Protein AF-A0A3D1SPX2-F1 (afdb_monomer_lite)

Structure (mmCIF, N/CA/C/O backbone):
data_AF-A0A3D1SPX2-F1
#
_entry.id   AF-A0A3D1SPX2-F1
#
loop_
_atom_site.group_PDB
_atom_site.id
_atom_site.type_symbol
_atom_site.label_atom_id
_atom_site.la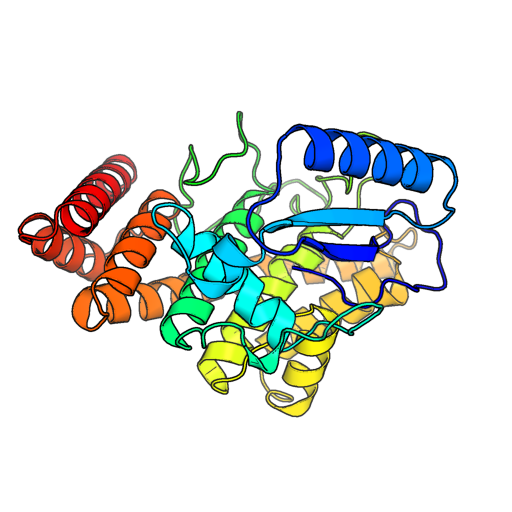bel_alt_id
_atom_site.label_comp_id
_atom_site.label_asym_id
_atom_site.label_entity_id
_atom_site.label_seq_id
_atom_site.pdbx_PDB_ins_code
_atom_site.Cartn_x
_atom_site.Cartn_y
_atom_site.Cartn_z
_atom_site.occupancy
_atom_site.B_iso_or_equiv
_atom_site.auth_seq_id
_atom_site.auth_comp_id
_atom_site.auth_asym_id
_atom_site.auth_atom_id
_atom_site.pdbx_PDB_model_num
ATOM 1 N N . TYR A 1 1 ? 3.508 -6.012 3.652 1.00 49.56 1 TYR A N 1
ATOM 2 C CA . TYR A 1 1 ? 2.735 -6.635 2.556 1.00 49.56 1 TYR A CA 1
ATOM 3 C C . TYR A 1 1 ? 3.606 -7.700 1.943 1.00 49.56 1 TYR A C 1
ATOM 5 O O . TYR A 1 1 ? 4.585 -7.367 1.278 1.00 49.56 1 TYR A O 1
ATOM 13 N N . SER A 1 2 ? 3.292 -8.951 2.263 1.00 55.66 2 SER A N 1
ATOM 14 C CA . SER A 1 2 ? 4.101 -10.103 1.882 1.00 55.66 2 SER A CA 1
ATOM 15 C C . SER A 1 2 ? 3.910 -10.420 0.401 1.00 55.66 2 SER A C 1
ATOM 17 O O . SER A 1 2 ? 2.831 -10.238 -0.172 1.00 55.66 2 SER A O 1
ATOM 19 N N . ASP A 1 3 ? 4.968 -10.888 -0.249 1.00 55.12 3 ASP A N 1
ATOM 20 C CA . ASP A 1 3 ? 4.892 -11.360 -1.626 1.00 55.12 3 ASP A CA 1
ATOM 21 C C . ASP A 1 3 ? 4.175 -12.714 -1.747 1.00 55.12 3 ASP A C 1
ATOM 23 O O . ASP A 1 3 ? 3.663 -13.035 -2.825 1.00 55.12 3 ASP A O 1
ATOM 27 N N . GLY A 1 4 ? 4.114 -13.501 -0.663 1.00 50.94 4 GLY A N 1
ATOM 28 C CA . GLY A 1 4 ? 3.535 -14.850 -0.659 1.00 50.94 4 GLY A CA 1
ATOM 29 C C . GLY A 1 4 ? 4.279 -15.873 -1.522 1.00 50.94 4 GLY A C 1
ATOM 30 O O . GLY A 1 4 ? 3.863 -17.021 -1.623 1.00 50.94 4 GLY A O 1
ATOM 31 N N . THR A 1 5 ? 5.369 -15.466 -2.176 1.00 49.88 5 THR A N 1
ATOM 32 C CA . THR A 1 5 ? 6.129 -16.272 -3.138 1.00 49.88 5 THR A CA 1
ATOM 33 C C . THR A 1 5 ? 7.543 -16.527 -2.636 1.00 49.88 5 THR A C 1
ATOM 35 O O . THR A 1 5 ? 8.471 -16.442 -3.431 1.00 49.88 5 THR A O 1
ATOM 38 N N . ALA A 1 6 ? 7.704 -16.815 -1.342 1.00 48.25 6 ALA A N 1
ATOM 39 C CA . ALA A 1 6 ? 8.956 -17.118 -0.627 1.00 48.25 6 ALA A CA 1
ATOM 40 C C . ALA A 1 6 ? 9.942 -18.088 -1.334 1.00 48.25 6 ALA A C 1
ATOM 42 O O . ALA A 1 6 ? 11.048 -18.315 -0.858 1.00 48.25 6 ALA A O 1
ATOM 43 N N . VAL A 1 7 ? 9.551 -18.672 -2.468 1.00 45.03 7 VAL A N 1
ATOM 44 C CA . VAL A 1 7 ? 10.310 -19.627 -3.267 1.00 45.03 7 VAL A CA 1
ATOM 45 C C . VAL A 1 7 ? 10.350 -19.144 -4.726 1.00 45.03 7 VAL A C 1
ATOM 47 O O . VAL A 1 7 ? 9.670 -19.670 -5.604 1.00 45.03 7 VAL A O 1
ATOM 50 N N . GLY A 1 8 ? 11.100 -18.074 -4.993 1.00 43.31 8 GLY A N 1
ATOM 51 C CA . GLY A 1 8 ? 11.481 -17.699 -6.356 1.00 43.31 8 GLY A CA 1
ATOM 52 C C . GLY A 1 8 ? 12.752 -18.445 -6.766 1.00 43.31 8 GLY A C 1
ATOM 53 O O . GLY A 1 8 ? 13.701 -18.499 -5.994 1.00 43.31 8 GLY A O 1
ATOM 54 N N . HIS A 1 9 ? 12.798 -19.001 -7.980 1.00 43.19 9 HIS A N 1
ATOM 55 C CA . HIS A 1 9 ? 13.952 -19.765 -8.489 1.00 43.19 9 HIS A CA 1
ATOM 56 C C . HIS A 1 9 ? 15.239 -18.939 -8.691 1.00 43.19 9 HIS A C 1
ATOM 58 O O . HIS A 1 9 ? 16.296 -19.516 -8.935 1.00 43.19 9 HIS A O 1
ATOM 64 N N . ASN A 1 10 ? 15.167 -17.610 -8.562 1.00 51.28 10 ASN A N 1
ATOM 65 C CA . ASN A 1 10 ? 16.296 -16.704 -8.738 1.00 51.28 10 ASN A CA 1
ATOM 66 C C . ASN A 1 10 ? 16.678 -16.079 -7.394 1.00 51.28 10 ASN A C 1
ATOM 68 O O . ASN A 1 10 ? 15.958 -15.227 -6.871 1.00 51.28 10 ASN A O 1
ATOM 72 N N . LEU A 1 11 ? 17.844 -16.467 -6.874 1.00 58.31 11 LEU A N 1
ATOM 73 C CA . LEU A 1 11 ? 18.514 -15.885 -5.703 1.00 58.31 11 LEU A CA 1
ATOM 74 C C . LEU A 1 11 ? 19.050 -14.467 -6.001 1.00 58.31 11 LEU A C 1
ATOM 76 O O . LEU A 1 11 ? 20.194 -14.150 -5.679 1.00 58.31 11 LEU A O 1
ATOM 80 N N . SER A 1 12 ? 18.265 -13.612 -6.669 1.00 61.81 12 SER A N 1
ATOM 81 C CA . SER A 1 12 ? 18.663 -12.217 -6.881 1.00 61.81 12 SER A CA 1
ATOM 82 C C . SER A 1 12 ? 18.867 -11.552 -5.515 1.00 61.81 12 SER A C 1
ATOM 84 O O . SER A 1 12 ? 18.066 -11.787 -4.599 1.00 61.81 12 SER A O 1
ATOM 86 N N . PRO A 1 13 ? 19.872 -10.674 -5.350 1.00 62.69 13 PRO A N 1
ATOM 87 C CA . PRO A 1 13 ? 20.023 -9.874 -4.141 1.00 62.69 13 PRO A CA 1
ATOM 88 C C . PRO A 1 13 ? 18.756 -9.083 -3.784 1.00 62.69 13 PRO A C 1
ATOM 90 O O . PRO A 1 13 ? 18.540 -8.807 -2.608 1.00 62.69 13 PRO A O 1
ATOM 93 N N . ASN A 1 14 ? 17.900 -8.773 -4.763 1.00 64.69 14 ASN A N 1
ATOM 94 C CA . ASN A 1 14 ? 16.639 -8.061 -4.565 1.00 64.69 14 ASN A CA 1
ATOM 95 C C . ASN A 1 14 ? 15.414 -8.972 -4.346 1.00 64.69 14 ASN A C 1
ATOM 97 O O . ASN A 1 14 ? 14.294 -8.459 -4.255 1.00 64.69 14 ASN A O 1
ATOM 101 N N . SER A 1 15 ? 15.603 -10.295 -4.258 1.00 69.62 15 SER A N 1
ATOM 102 C CA . SER A 1 15 ? 14.529 -11.288 -4.108 1.00 69.62 15 SER A CA 1
ATOM 103 C C . SER A 1 15 ? 13.673 -11.091 -2.845 1.00 69.62 15 SER A C 1
ATOM 105 O O . SER A 1 15 ? 14.018 -10.356 -1.915 1.00 69.62 15 SER A O 1
ATOM 107 N N . SER A 1 16 ? 12.475 -11.678 -2.860 1.00 70.69 16 SER A N 1
ATOM 108 C CA . SER A 1 16 ? 11.551 -11.653 -1.722 1.00 70.69 16 SER A CA 1
ATOM 109 C C . SER A 1 16 ? 12.046 -12.573 -0.601 1.00 70.69 16 SER A C 1
ATOM 111 O O . SER A 1 16 ? 12.620 -13.627 -0.859 1.00 70.69 16 SER A O 1
ATOM 113 N N . ASP A 1 17 ? 11.783 -12.166 0.630 1.00 74.88 17 ASP A N 1
ATOM 114 C CA . ASP A 1 17 ? 11.965 -12.925 1.861 1.00 74.88 17 ASP A CA 1
ATOM 115 C C . ASP A 1 17 ? 10.809 -13.908 2.114 1.00 74.88 17 ASP A C 1
ATOM 117 O O . ASP A 1 17 ? 9.781 -13.915 1.425 1.00 74.88 17 ASP A O 1
ATOM 121 N N . VAL A 1 18 ? 11.010 -14.779 3.104 1.00 80.06 18 VAL A N 1
ATOM 122 C CA . VAL A 1 18 ? 9.964 -15.596 3.718 1.00 80.06 18 VAL A CA 1
ATOM 123 C C . VAL A 1 18 ? 9.434 -14.852 4.939 1.00 80.06 18 VAL A C 1
ATOM 125 O O . VAL A 1 18 ? 10.119 -14.797 5.959 1.00 80.06 18 VAL A O 1
ATOM 128 N N . ASP A 1 19 ? 8.208 -14.340 4.858 1.00 82.25 19 ASP A N 1
ATOM 129 C CA . ASP A 1 19 ? 7.502 -13.805 6.023 1.00 82.25 19 ASP A CA 1
ATOM 130 C C . ASP A 1 19 ? 6.983 -14.951 6.914 1.00 82.25 19 ASP A C 1
ATOM 132 O O . ASP A 1 19 ? 6.179 -15.779 6.471 1.00 82.25 19 ASP A O 1
ATOM 136 N N . LEU A 1 20 ? 7.404 -14.994 8.181 1.00 87.62 20 LEU A N 1
ATOM 137 C CA . LEU A 1 20 ? 6.918 -15.948 9.183 1.00 87.62 20 LEU A CA 1
ATOM 138 C C . LEU A 1 20 ? 6.272 -15.231 10.368 1.00 87.62 20 LEU A C 1
ATOM 140 O O . LEU A 1 20 ? 6.866 -14.365 11.005 1.00 87.62 20 LEU A O 1
ATOM 144 N N . PHE A 1 21 ? 5.068 -15.668 10.722 1.00 88.56 21 PHE A N 1
ATOM 145 C CA . PHE A 1 21 ? 4.370 -15.232 11.926 1.00 88.56 21 PHE A CA 1
ATOM 146 C C . PHE A 1 21 ? 4.429 -16.360 12.953 1.00 88.56 21 PHE A C 1
ATOM 148 O O . PHE A 1 21 ? 3.826 -17.413 12.747 1.00 88.56 21 PHE A O 1
ATOM 155 N N . VAL A 1 22 ? 5.163 -16.154 14.047 1.00 92.06 22 VAL A N 1
ATOM 156 C CA . VAL A 1 22 ? 5.248 -17.119 15.150 1.00 92.06 22 VAL A CA 1
ATOM 157 C C . VAL A 1 22 ? 4.405 -16.611 16.307 1.00 92.06 22 VAL A C 1
ATOM 159 O O . VAL A 1 22 ? 4.693 -15.570 16.896 1.00 92.06 22 VAL A O 1
ATOM 162 N N . ILE A 1 23 ? 3.342 -17.345 16.616 1.00 92.56 23 ILE A N 1
ATOM 163 C CA . ILE A 1 23 ? 2.356 -16.946 17.616 1.00 92.56 23 ILE A CA 1
ATOM 164 C C . ILE A 1 23 ? 2.588 -17.784 18.869 1.00 92.56 23 ILE A C 1
ATOM 166 O O . ILE A 1 23 ? 2.435 -19.005 18.849 1.00 92.56 23 ILE A O 1
ATOM 170 N N . PHE A 1 24 ? 2.994 -17.128 19.950 1.00 94.38 24 PHE A N 1
ATOM 171 C CA . PHE A 1 24 ? 3.191 -17.765 21.246 1.00 94.38 24 PHE A CA 1
ATOM 172 C C . PHE A 1 24 ? 1.873 -17.751 22.013 1.00 94.38 24 PHE A C 1
ATOM 174 O O . PHE A 1 24 ? 1.169 -16.742 22.029 1.00 94.38 24 PHE A O 1
ATOM 181 N N . ARG A 1 25 ? 1.563 -18.868 22.673 1.00 93.12 25 ARG A N 1
ATOM 182 C CA . ARG A 1 25 ? 0.373 -18.997 23.517 1.00 93.12 25 ARG A CA 1
ATOM 183 C C . ARG A 1 25 ? 0.401 -17.966 24.647 1.00 93.12 25 ARG A C 1
ATOM 185 O O . ARG A 1 25 ? 1.411 -17.836 25.341 1.00 93.12 25 ARG A O 1
ATOM 192 N N . GLY A 1 26 ? -0.724 -17.293 24.868 1.00 91.75 26 GLY A N 1
ATOM 193 C CA . GLY A 1 26 ? -0.830 -16.213 25.846 1.00 91.75 26 GLY A CA 1
ATOM 194 C C . GLY A 1 26 ? 0.018 -14.981 25.496 1.00 91.75 26 GLY A C 1
ATOM 195 O O . GLY A 1 26 ? 0.140 -14.588 24.335 1.00 91.75 26 GLY A O 1
ATOM 196 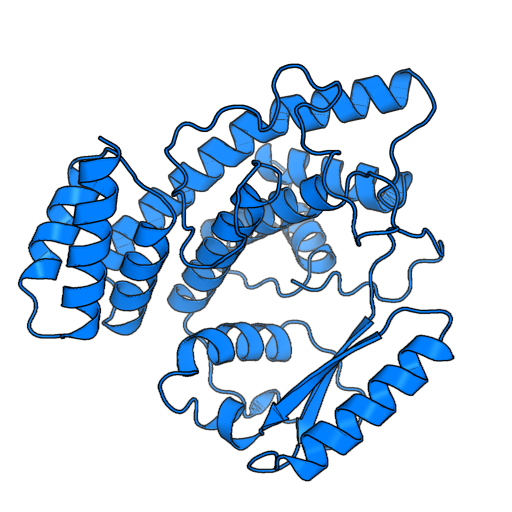N N . THR A 1 27 ? 0.605 -14.361 26.520 1.00 90.81 27 THR A N 1
ATOM 197 C CA . THR A 1 27 ? 1.463 -13.173 26.399 1.00 90.81 27 THR A CA 1
ATOM 198 C C . THR A 1 27 ? 2.939 -13.561 26.279 1.00 90.81 27 THR A C 1
ATOM 200 O O . THR A 1 27 ? 3.475 -14.212 27.179 1.00 90.81 27 THR A O 1
ATOM 203 N N . VAL A 1 28 ? 3.619 -13.096 25.223 1.00 90.12 28 VAL A N 1
ATOM 204 C CA . VAL A 1 28 ? 5.058 -13.341 25.015 1.00 90.12 28 VAL A CA 1
ATOM 205 C C . VAL A 1 28 ? 5.876 -12.590 26.064 1.00 90.12 28 VAL A C 1
ATOM 207 O O . VAL A 1 28 ? 5.740 -11.379 26.256 1.00 90.12 28 VAL A O 1
ATOM 210 N N . LYS A 1 29 ? 6.782 -13.299 26.732 1.00 93.00 29 LYS A N 1
ATOM 211 C CA . LYS A 1 29 ? 7.711 -12.731 27.711 1.00 93.00 29 LYS A CA 1
ATOM 212 C C . LYS A 1 29 ? 8.968 -12.203 27.028 1.00 93.00 29 LYS A C 1
ATOM 214 O O . LYS A 1 29 ? 9.406 -12.697 25.994 1.00 93.00 29 LYS A O 1
ATOM 219 N N . GLN A 1 30 ? 9.638 -11.251 27.675 1.00 92.00 30 GLN A N 1
ATOM 220 C CA . GLN A 1 30 ? 10.894 -10.684 27.169 1.00 92.00 30 GLN A CA 1
ATOM 221 C C . GLN A 1 30 ? 11.976 -11.751 26.916 1.00 92.00 30 GLN A C 1
ATOM 223 O O . GLN A 1 30 ? 12.694 -11.673 25.923 1.00 92.00 30 GLN A O 1
ATOM 228 N N . ALA A 1 31 ? 12.072 -12.760 27.787 1.00 93.94 31 ALA A N 1
ATOM 229 C CA . ALA A 1 31 ? 13.006 -13.869 27.605 1.00 93.94 31 ALA A CA 1
ATOM 230 C C . ALA A 1 31 ? 12.683 -14.700 26.350 1.00 93.94 31 ALA A C 1
ATOM 232 O O . ALA A 1 31 ? 13.593 -15.073 25.618 1.00 93.94 31 ALA A O 1
ATOM 233 N N . GLU A 1 32 ? 11.399 -14.929 26.060 1.00 93.81 32 GLU A N 1
ATOM 234 C CA . GLU A 1 32 ? 10.954 -15.654 24.864 1.00 93.81 32 GLU A CA 1
ATOM 235 C C . GLU A 1 32 ? 11.239 -14.847 23.596 1.00 93.81 32 GLU A C 1
ATOM 237 O O . GLU A 1 32 ? 11.759 -15.400 22.631 1.00 93.81 32 GLU A O 1
ATOM 242 N N . HIS A 1 33 ? 11.008 -13.529 23.622 1.00 92.00 33 HIS A N 1
ATOM 243 C CA . HIS A 1 33 ? 11.415 -12.635 22.536 1.00 92.00 33 HIS A CA 1
ATOM 244 C C . HIS A 1 33 ? 12.927 -12.679 22.279 1.00 92.00 33 HIS A C 1
ATOM 246 O O . HIS A 1 33 ? 13.344 -12.722 21.123 1.00 92.00 33 HIS A O 1
ATOM 252 N N . ALA A 1 34 ? 13.751 -12.691 23.331 1.00 93.12 34 ALA A N 1
ATOM 253 C CA . ALA A 1 34 ? 15.203 -12.768 23.190 1.00 93.12 34 ALA A CA 1
ATOM 254 C C . ALA A 1 34 ? 15.647 -14.108 22.579 1.00 93.12 34 ALA A C 1
ATOM 256 O O . ALA A 1 34 ? 16.463 -14.125 21.656 1.00 93.12 34 ALA A O 1
ATOM 257 N N . THR A 1 35 ? 15.076 -15.226 23.041 1.00 95.25 35 THR A N 1
ATOM 258 C CA . THR A 1 35 ? 15.340 -16.552 22.465 1.00 95.25 35 THR A CA 1
ATOM 259 C C . THR A 1 35 ? 14.886 -16.632 21.011 1.00 95.25 35 THR A C 1
ATOM 261 O O . THR A 1 35 ? 15.651 -17.083 20.163 1.00 95.25 35 THR A O 1
ATOM 264 N N . PHE A 1 36 ? 13.680 -16.150 20.704 1.00 94.44 36 PHE A N 1
ATOM 265 C CA . PHE A 1 36 ? 13.167 -16.070 19.340 1.00 94.44 36 PHE A CA 1
ATOM 266 C C . PHE A 1 36 ? 14.120 -15.283 18.439 1.00 94.44 36 PHE A C 1
ATOM 268 O O . PHE A 1 36 ? 14.537 -15.787 17.401 1.00 94.44 36 PHE A O 1
ATOM 275 N N . HIS A 1 37 ? 14.533 -14.087 18.863 1.00 92.44 37 HIS A N 1
ATOM 276 C CA . HIS A 1 37 ? 15.441 -13.253 18.083 1.00 92.44 37 HIS A CA 1
ATOM 277 C C . HIS A 1 37 ? 16.786 -13.948 17.835 1.00 92.44 37 HIS A C 1
ATOM 279 O O . HIS A 1 37 ? 17.282 -13.927 16.715 1.00 92.44 37 HIS A O 1
ATOM 285 N N . SER A 1 38 ? 17.340 -14.638 18.839 1.00 93.38 38 SER A N 1
ATOM 286 C CA . SER A 1 38 ? 18.568 -15.425 18.670 1.00 93.38 38 SER A CA 1
ATOM 287 C C . SER A 1 38 ? 18.416 -16.538 17.629 1.00 93.38 38 SER A C 1
ATOM 289 O O . SER A 1 38 ? 19.338 -16.756 16.848 1.00 93.38 38 SER A O 1
ATOM 291 N N . ILE A 1 39 ? 17.274 -17.234 17.605 1.00 92.25 39 ILE A N 1
ATOM 292 C CA . ILE A 1 39 ? 16.998 -18.288 16.617 1.00 92.25 39 ILE A CA 1
ATOM 293 C C . ILE A 1 39 ? 16.886 -17.686 15.216 1.00 92.25 39 ILE A C 1
ATOM 295 O O . ILE A 1 39 ? 17.493 -18.205 14.286 1.00 92.25 39 ILE A O 1
ATOM 299 N N . ILE A 1 40 ? 16.145 -16.585 15.059 1.00 91.06 40 ILE A N 1
ATOM 300 C CA . ILE A 1 40 ? 15.968 -15.941 13.752 1.00 91.06 40 ILE A CA 1
ATOM 301 C C . ILE A 1 40 ? 17.294 -15.410 13.209 1.00 91.06 40 ILE A C 1
ATOM 303 O O . ILE A 1 40 ? 17.578 -15.626 12.033 1.00 91.06 40 ILE A O 1
ATOM 307 N N . THR A 1 41 ? 18.135 -14.805 14.050 1.00 89.50 41 THR A N 1
ATOM 308 C CA . THR A 1 41 ? 19.486 -14.378 13.657 1.00 89.50 41 THR A CA 1
ATOM 309 C C . THR A 1 41 ? 20.317 -15.558 13.154 1.00 89.50 41 THR A C 1
ATOM 311 O O . THR A 1 41 ? 20.931 -15.468 12.093 1.00 89.50 41 THR A O 1
ATOM 314 N N . GLU A 1 42 ? 20.294 -16.696 13.852 1.00 90.50 42 GLU A N 1
ATOM 315 C CA . GLU A 1 42 ? 21.011 -17.897 13.411 1.00 90.50 42 GLU A CA 1
ATOM 316 C C . GLU A 1 42 ? 20.441 -18.450 12.093 1.00 90.50 42 GLU A C 1
ATOM 318 O O . GLU A 1 42 ? 21.192 -18.807 11.184 1.00 90.50 42 GLU A O 1
ATOM 323 N N . CYS A 1 43 ? 19.113 -18.475 11.934 1.00 88.00 43 CYS A N 1
ATOM 324 C CA . CYS A 1 43 ? 18.473 -18.870 10.680 1.00 88.00 43 CYS A CA 1
ATOM 325 C C . CYS A 1 43 ? 18.884 -17.958 9.520 1.00 88.00 43 CYS A C 1
ATOM 327 O O . CYS A 1 43 ? 19.174 -18.459 8.438 1.00 88.00 43 CYS A O 1
ATOM 329 N N . GLN A 1 44 ? 18.946 -16.642 9.732 1.00 84.12 44 GLN A N 1
ATOM 330 C CA . GLN A 1 44 ? 19.367 -15.680 8.712 1.00 84.12 44 GLN A CA 1
ATOM 331 C C . GLN A 1 44 ? 20.835 -15.866 8.301 1.00 84.12 44 GLN A C 1
ATOM 333 O O . GLN A 1 44 ? 21.158 -15.658 7.135 1.00 84.12 44 GLN A O 1
ATOM 338 N N . LEU A 1 45 ? 21.710 -16.285 9.221 1.00 85.31 45 LEU A N 1
ATOM 339 C CA . LEU A 1 45 ? 23.123 -16.554 8.927 1.00 85.31 45 LEU A CA 1
ATOM 340 C C . LEU A 1 45 ? 23.342 -17.848 8.131 1.00 85.31 45 LEU A C 1
ATOM 342 O O . LEU A 1 45 ? 24.282 -17.926 7.342 1.00 85.31 45 LEU A O 1
ATOM 346 N N . ASN A 1 46 ? 22.496 -18.860 8.338 1.00 85.88 46 ASN A N 1
ATOM 347 C CA . ASN A 1 46 ? 22.696 -20.198 7.769 1.00 85.88 46 ASN A CA 1
ATOM 348 C C . ASN A 1 46 ? 21.767 -20.529 6.591 1.00 85.88 46 ASN A C 1
ATOM 350 O O . ASN A 1 46 ? 22.000 -21.505 5.877 1.00 85.88 46 ASN A O 1
ATOM 354 N N . SER A 1 47 ? 20.694 -19.765 6.393 1.00 82.00 47 SER A N 1
ATOM 355 C CA . SER A 1 47 ? 19.715 -20.019 5.338 1.00 82.00 47 SER A CA 1
ATOM 356 C C . SER A 1 47 ? 20.123 -19.340 4.027 1.00 82.00 47 SER A C 1
ATOM 358 O O . SER A 1 47 ? 20.436 -18.150 4.024 1.00 82.00 47 SER A O 1
ATOM 360 N N . PRO A 1 48 ? 20.033 -20.035 2.876 1.00 76.69 48 PRO A N 1
ATOM 361 C CA . PRO A 1 48 ? 20.180 -19.397 1.568 1.00 76.69 48 PRO A CA 1
ATOM 362 C C . PRO A 1 48 ? 18.983 -18.497 1.212 1.00 76.69 48 PRO A C 1
ATOM 364 O O . PRO A 1 48 ? 19.038 -17.767 0.226 1.00 76.69 48 PRO A O 1
ATOM 367 N N . ILE A 1 49 ? 17.893 -18.569 1.985 1.00 76.62 49 ILE A N 1
ATOM 368 C CA . ILE A 1 49 ? 16.686 -17.758 1.823 1.00 76.62 49 ILE A CA 1
ATOM 369 C C . ILE A 1 49 ? 16.571 -16.810 3.012 1.00 76.62 49 ILE A C 1
ATOM 371 O O . ILE A 1 49 ? 16.672 -17.235 4.165 1.00 76.62 49 ILE A O 1
ATOM 375 N N . GLN A 1 50 ? 16.302 -15.539 2.734 1.00 76.75 50 GLN A N 1
ATOM 376 C CA .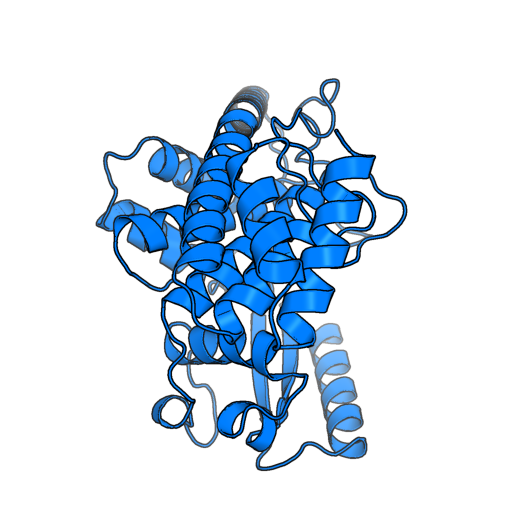 GLN A 1 50 ? 16.060 -14.552 3.775 1.00 76.75 50 GLN A CA 1
ATOM 377 C C . GLN A 1 50 ? 14.759 -14.873 4.520 1.00 76.75 50 GLN A C 1
ATOM 379 O O . GLN A 1 50 ? 13.705 -15.024 3.905 1.00 76.75 50 GLN A O 1
ATOM 384 N N . VAL A 1 51 ? 14.839 -14.958 5.846 1.00 81.62 51 VAL A N 1
ATOM 385 C CA . VAL A 1 51 ? 13.688 -15.183 6.726 1.00 81.62 51 VAL A CA 1
ATOM 386 C C . VAL A 1 51 ? 13.379 -13.883 7.462 1.00 81.62 51 VAL A C 1
ATOM 388 O O . VAL A 1 51 ? 14.226 -13.393 8.212 1.00 81.62 51 VAL A O 1
ATOM 391 N N . ASP A 1 52 ? 12.181 -13.340 7.255 1.00 82.31 52 ASP A N 1
ATOM 392 C CA . ASP A 1 52 ? 11.628 -12.230 8.033 1.00 82.31 52 ASP A CA 1
ATOM 393 C C . ASP A 1 52 ? 10.552 -12.771 8.978 1.00 82.31 52 ASP A C 1
ATOM 395 O O . ASP A 1 52 ? 9.408 -13.017 8.596 1.00 82.31 52 ASP A O 1
ATOM 399 N N . ALA A 1 53 ? 10.949 -13.050 10.215 1.00 88.00 53 ALA A N 1
ATOM 400 C CA . ALA A 1 53 ? 10.093 -13.701 11.190 1.00 88.00 53 ALA A CA 1
ATOM 401 C C . ALA A 1 53 ? 9.764 -12.768 12.352 1.00 88.00 53 ALA A C 1
ATOM 403 O O . ALA A 1 53 ? 10.646 -12.161 12.961 1.00 88.00 53 ALA A O 1
ATOM 404 N N . HIS A 1 54 ? 8.488 -12.749 12.723 1.00 87.56 54 HIS A N 1
ATOM 405 C CA . HIS A 1 54 ? 7.946 -11.879 13.758 1.00 87.56 54 HIS A CA 1
ATOM 406 C C . HIS A 1 54 ? 7.224 -12.705 14.825 1.00 87.56 54 HIS A C 1
ATOM 408 O O . HIS A 1 54 ? 6.420 -13.585 14.506 1.00 87.56 54 HIS A O 1
ATOM 414 N N . ALA A 1 55 ? 7.511 -12.415 16.096 1.00 90.62 55 ALA A N 1
ATOM 415 C CA . ALA A 1 55 ? 6.869 -13.058 17.239 1.00 90.62 55 ALA A CA 1
ATOM 416 C C . ALA A 1 55 ? 5.683 -12.229 17.745 1.00 90.62 55 ALA A C 1
ATOM 418 O O . ALA A 1 55 ? 5.828 -11.031 18.000 1.00 90.62 55 ALA A O 1
ATOM 419 N N . TYR A 1 56 ? 4.540 -12.884 17.949 1.00 90.44 56 TYR A N 1
ATOM 420 C CA . TYR A 1 56 ? 3.314 -12.268 18.454 1.00 90.44 56 TYR A CA 1
ATOM 421 C C . TYR A 1 56 ? 2.737 -13.038 19.636 1.00 90.44 56 TYR A C 1
ATOM 423 O O . TYR A 1 56 ? 2.825 -14.264 19.698 1.00 90.44 56 TYR A O 1
ATOM 431 N N . SER A 1 57 ? 2.109 -12.300 20.550 1.00 91.50 57 SER A N 1
ATOM 432 C CA . SER A 1 57 ? 1.288 -12.863 21.621 1.00 91.50 57 SER A CA 1
ATOM 433 C C . SER A 1 57 ? -0.068 -13.266 21.057 1.00 91.50 57 SER A C 1
ATOM 435 O O . SER A 1 57 ? -0.734 -12.450 20.418 1.00 91.50 57 SER A O 1
ATOM 437 N N . GLU A 1 58 ? -0.510 -14.486 21.337 1.00 92.44 58 GLU A N 1
ATOM 438 C CA . GLU A 1 58 ? -1.876 -14.928 21.054 1.00 92.44 58 GLU A CA 1
ATOM 439 C C . GLU A 1 58 ? -2.904 -13.993 21.711 1.00 92.44 58 GLU A C 1
ATOM 441 O O . GLU A 1 58 ? -3.849 -13.563 21.050 1.00 92.44 58 GLU A O 1
ATOM 446 N N . ASP A 1 59 ? -2.665 -13.588 22.964 1.00 90.31 59 ASP A N 1
ATOM 447 C CA . ASP A 1 59 ? -3.553 -12.669 23.690 1.00 90.31 59 ASP A CA 1
ATOM 448 C C . ASP A 1 59 ? -3.697 -11.321 22.964 1.00 90.31 59 ASP A C 1
ATOM 450 O O . ASP A 1 59 ? -4.797 -10.770 22.877 1.00 90.31 59 ASP A O 1
ATOM 454 N N . ASP A 1 60 ? -2.602 -10.794 22.401 1.00 87.69 60 ASP A N 1
ATOM 455 C CA . ASP A 1 60 ? -2.627 -9.523 21.669 1.00 87.69 60 ASP A CA 1
ATOM 456 C C . ASP A 1 60 ? -3.476 -9.647 20.394 1.00 87.69 60 ASP A C 1
ATOM 458 O O . ASP A 1 60 ? -4.234 -8.729 20.071 1.00 87.69 60 ASP A O 1
ATOM 462 N N . LEU A 1 61 ? -3.375 -10.780 19.686 1.00 88.00 61 LEU A N 1
ATOM 463 C CA . LEU A 1 61 ? -4.107 -11.048 18.444 1.00 88.00 61 LEU A CA 1
ATOM 464 C C . LEU A 1 61 ? -5.604 -11.298 18.680 1.00 88.00 61 LEU A C 1
ATOM 466 O O . LEU A 1 61 ? -6.434 -10.815 17.901 1.00 88.00 61 LEU A O 1
ATOM 470 N N . LEU A 1 62 ? -5.948 -12.028 19.747 1.00 88.19 62 LEU A N 1
ATOM 471 C CA . LEU A 1 62 ? -7.324 -12.404 20.086 1.00 88.19 62 LEU A CA 1
ATOM 472 C C . LEU A 1 62 ? -8.094 -11.284 20.789 1.00 88.19 62 LEU A C 1
ATOM 474 O O . LEU A 1 62 ? -9.277 -11.087 20.513 1.00 88.19 62 LEU A O 1
ATOM 478 N N . HIS A 1 63 ? -7.447 -10.545 21.692 1.00 82.94 63 HIS A N 1
ATOM 479 C CA . HIS A 1 63 ? -8.127 -9.556 22.533 1.00 82.94 63 HIS A CA 1
ATOM 480 C C . HIS A 1 63 ? -7.944 -8.112 22.061 1.00 82.94 63 HIS A C 1
ATOM 482 O O . HIS A 1 63 ? -8.657 -7.231 22.539 1.00 82.94 63 HIS A O 1
ATOM 488 N N . GLN A 1 64 ? -7.020 -7.862 21.125 1.00 73.31 64 GLN A N 1
ATOM 489 C CA . GLN A 1 64 ? -6.734 -6.541 20.552 1.00 73.31 64 GLN A CA 1
ATOM 490 C C . GLN A 1 64 ? -6.642 -5.419 21.611 1.00 73.31 64 GLN A C 1
ATOM 492 O O . GLN A 1 64 ? -7.331 -4.396 21.499 1.00 73.31 64 GLN A O 1
ATOM 497 N N . PRO A 1 65 ? -5.810 -5.573 22.662 1.00 61.59 65 PRO A N 1
ATOM 498 C CA . PRO A 1 65 ? -5.710 -4.568 23.709 1.00 61.59 65 PRO A CA 1
ATOM 499 C C . PRO A 1 65 ? -5.239 -3.221 23.134 1.00 61.59 65 PRO A C 1
ATOM 501 O O . PRO A 1 65 ? -4.308 -3.131 22.324 1.00 61.59 65 PRO A O 1
ATOM 504 N N . ARG A 1 66 ? -5.887 -2.125 23.551 1.00 57.47 66 ARG A N 1
ATOM 505 C CA . ARG A 1 66 ? -5.440 -0.766 23.200 1.00 57.47 66 ARG A CA 1
ATOM 506 C C . ARG A 1 66 ? -4.082 -0.482 23.866 1.00 57.47 66 ARG A C 1
ATOM 508 O O . ARG A 1 66 ? -3.897 -0.886 25.012 1.00 57.47 66 ARG A O 1
ATOM 515 N N . PRO A 1 67 ? -3.147 0.227 23.199 1.00 54.28 67 PRO A N 1
ATOM 516 C CA . PRO A 1 67 ? -3.300 0.973 21.941 1.00 54.28 67 PRO A CA 1
ATOM 517 C C . PRO A 1 67 ? -2.957 0.192 20.655 1.00 54.28 67 PRO A C 1
ATOM 519 O O . PRO A 1 67 ? -3.061 0.761 19.573 1.00 54.28 67 PRO A O 1
ATOM 522 N N . LYS A 1 68 ? -2.564 -1.087 20.733 1.00 58.47 68 LYS A N 1
ATOM 523 C CA . LYS A 1 68 ? -2.043 -1.859 19.582 1.00 58.47 68 LYS A CA 1
ATOM 524 C C . LYS A 1 68 ? -3.109 -2.344 18.588 1.00 58.47 68 LYS A C 1
ATOM 526 O O . LYS A 1 68 ? -2.762 -2.801 17.504 1.00 58.47 68 LYS A O 1
ATOM 531 N N . ALA A 1 69 ? -4.390 -2.211 18.933 1.00 59.12 69 ALA A N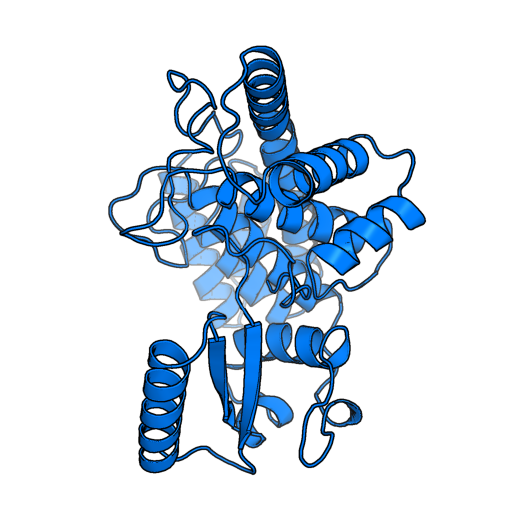 1
ATOM 532 C CA . ALA A 1 69 ? -5.529 -2.750 18.185 1.00 59.12 69 ALA A CA 1
ATOM 533 C C . ALA A 1 69 ? -5.511 -2.472 16.665 1.00 59.12 69 ALA A C 1
ATOM 535 O O . ALA A 1 69 ? -5.933 -3.317 15.880 1.00 59.12 69 ALA A O 1
ATOM 536 N N . THR A 1 70 ? -5.004 -1.313 16.235 1.00 58.75 70 THR A N 1
ATOM 537 C CA . THR A 1 70 ? -4.942 -0.923 14.819 1.00 58.75 70 THR A CA 1
ATOM 538 C C . THR A 1 70 ? -3.961 -1.779 14.015 1.00 58.75 70 THR A C 1
ATOM 540 O O . THR A 1 70 ? -4.353 -2.367 13.009 1.00 58.75 70 THR A O 1
ATOM 543 N N . GLN A 1 71 ? -2.719 -1.927 14.486 1.00 62.16 71 GLN A N 1
ATOM 544 C CA . GLN A 1 71 ? -1.696 -2.765 13.843 1.00 62.16 71 GLN A CA 1
ATOM 545 C C . GLN A 1 71 ? -2.087 -4.248 13.859 1.00 62.16 71 GLN A C 1
ATOM 547 O O . GLN A 1 71 ? -1.884 -4.957 12.873 1.00 62.16 71 GLN A O 1
ATOM 552 N N . THR A 1 72 ? -2.706 -4.703 14.951 1.00 67.00 72 THR A N 1
ATOM 553 C CA . THR A 1 72 ? -3.184 -6.082 15.084 1.00 67.00 72 THR A CA 1
ATOM 554 C C . THR A 1 72 ? -4.312 -6.402 14.097 1.00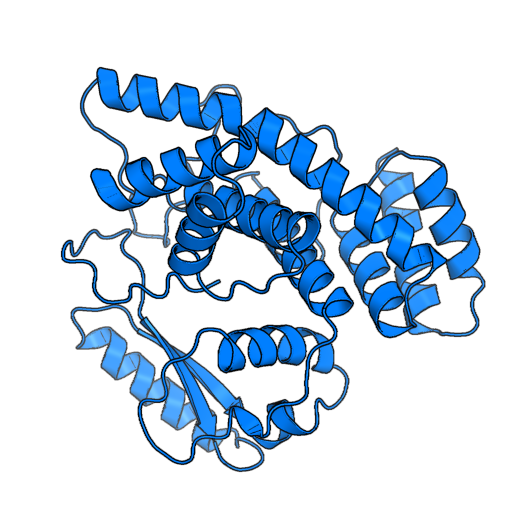 67.00 72 THR A C 1
ATOM 556 O O . THR A 1 72 ? -4.395 -7.526 13.609 1.00 67.00 72 THR A O 1
ATOM 559 N N . SER A 1 73 ? -5.164 -5.426 13.754 1.00 71.69 73 SER A N 1
ATOM 560 C CA . SER A 1 73 ? -6.285 -5.652 12.832 1.00 71.69 73 SER A CA 1
ATOM 561 C C . SER A 1 73 ? -5.819 -6.023 11.420 1.00 71.69 73 SER A C 1
ATOM 563 O O . SER A 1 73 ? -6.237 -7.052 10.895 1.00 71.69 73 SER A O 1
ATOM 565 N N . PHE A 1 74 ? -4.871 -5.285 10.839 1.00 77.62 74 PHE A N 1
ATOM 566 C CA . PHE A 1 74 ? -4.335 -5.625 9.522 1.00 77.62 74 PHE A CA 1
ATOM 567 C C . PHE A 1 74 ? -3.666 -7.005 9.516 1.00 77.62 74 PHE A C 1
ATOM 569 O O . PHE A 1 74 ? -3.916 -7.816 8.624 1.00 77.62 74 PHE A O 1
ATOM 576 N N . LEU A 1 75 ? -2.864 -7.304 10.543 1.00 80.69 75 LEU A N 1
ATOM 577 C CA . LEU A 1 75 ? -2.208 -8.600 10.685 1.00 80.69 75 LEU A CA 1
ATOM 578 C C . LEU A 1 75 ? -3.217 -9.754 10.791 1.00 80.69 75 LEU A C 1
ATOM 580 O O . LEU A 1 75 ? -3.045 -10.764 10.112 1.00 80.69 75 LEU A O 1
ATOM 584 N N . ASN A 1 76 ? -4.292 -9.596 11.569 1.00 86.19 76 ASN A N 1
ATOM 585 C CA . ASN A 1 76 ? -5.350 -10.603 11.662 1.00 86.19 76 ASN A CA 1
ATOM 586 C C . ASN A 1 76 ? -5.974 -10.882 10.290 1.00 86.19 76 ASN A C 1
ATOM 588 O O . ASN A 1 76 ? -6.105 -12.047 9.910 1.00 86.19 76 ASN A O 1
ATOM 592 N N . ALA A 1 77 ? -6.285 -9.834 9.517 1.00 83.69 77 ALA A N 1
ATOM 593 C CA . ALA A 1 77 ? -6.797 -9.999 8.160 1.00 83.69 77 ALA A CA 1
ATOM 594 C C . ALA A 1 77 ? -5.802 -10.770 7.280 1.00 83.69 77 ALA A C 1
ATOM 596 O O . ALA A 1 77 ? -6.199 -11.719 6.607 1.00 83.69 77 ALA A O 1
ATOM 597 N N . LEU A 1 78 ? -4.510 -10.419 7.317 1.00 83.62 78 LEU A N 1
ATOM 598 C CA . LEU A 1 78 ? -3.471 -11.117 6.552 1.00 83.62 78 LEU A CA 1
ATOM 599 C C . LEU A 1 78 ? -3.361 -12.597 6.931 1.00 83.62 78 LEU A C 1
ATOM 601 O O . LEU A 1 78 ? -3.333 -13.455 6.046 1.00 83.62 78 LEU A O 1
ATOM 605 N N . ILE A 1 79 ? -3.333 -12.899 8.231 1.00 86.69 79 ILE A N 1
ATOM 606 C CA . ILE A 1 79 ? -3.256 -14.270 8.734 1.00 86.69 79 ILE A CA 1
ATOM 607 C C . ILE A 1 79 ? -4.472 -15.074 8.258 1.00 86.69 79 ILE A C 1
ATOM 609 O O . ILE A 1 79 ? -4.314 -16.193 7.768 1.00 86.69 79 ILE A O 1
ATOM 613 N N . GLN A 1 80 ? -5.675 -14.507 8.326 1.00 86.50 80 GLN A N 1
ATOM 614 C CA . GLN A 1 80 ? -6.896 -15.195 7.908 1.00 86.50 80 GLN A CA 1
ATOM 615 C C . GLN A 1 80 ? -6.960 -15.450 6.398 1.00 86.50 80 GLN A C 1
ATOM 617 O O . GLN A 1 80 ? -7.337 -16.543 5.980 1.00 86.50 80 GLN A O 1
ATOM 622 N N . VAL A 1 81 ? -6.608 -14.461 5.570 1.00 81.25 81 VAL A N 1
ATOM 623 C CA . VAL A 1 81 ? -6.884 -14.519 4.120 1.00 81.25 81 VAL A CA 1
ATOM 624 C C . VAL A 1 81 ? -5.707 -14.994 3.276 1.00 81.25 81 VAL A C 1
ATOM 626 O O . VAL A 1 81 ? -5.895 -15.294 2.093 1.00 81.25 81 VAL A O 1
ATOM 629 N N . ALA A 1 82 ? -4.497 -15.010 3.840 1.00 81.44 82 ALA A N 1
ATOM 630 C CA . ALA A 1 82 ? -3.287 -15.219 3.057 1.00 81.44 82 ALA A CA 1
ATOM 631 C C . ALA A 1 82 ? -2.144 -15.947 3.781 1.00 81.44 82 ALA A C 1
ATOM 633 O O . ALA A 1 82 ? -1.056 -16.036 3.216 1.00 81.44 82 ALA A O 1
ATOM 634 N N . SER A 1 83 ? -2.339 -16.491 4.986 1.00 85.69 83 SER A N 1
ATOM 635 C CA . SER A 1 83 ? -1.308 -17.339 5.605 1.00 85.69 83 SER A CA 1
ATOM 636 C C . SER A 1 83 ? -1.508 -18.826 5.308 1.00 85.69 83 SER A C 1
ATOM 638 O O . SER A 1 83 ? -2.627 -19.314 5.116 1.00 85.69 83 SER A O 1
ATOM 640 N N . VAL A 1 84 ? -0.396 -19.559 5.318 1.00 88.19 84 VAL A N 1
ATOM 641 C CA . VAL A 1 84 ? -0.371 -21.024 5.326 1.00 88.19 84 VAL A CA 1
ATOM 642 C C . VAL A 1 84 ? 0.019 -21.468 6.730 1.00 88.19 84 VAL A C 1
ATOM 644 O O . VAL A 1 84 ? 1.033 -21.021 7.260 1.00 88.19 84 VAL A O 1
ATOM 647 N N . HIS A 1 85 ? -0.784 -22.341 7.336 1.00 90.94 85 HIS A N 1
ATOM 648 C CA . HIS A 1 85 ? -0.448 -22.938 8.624 1.00 90.94 85 HIS A CA 1
ATOM 649 C C . HIS A 1 85 ? 0.692 -23.947 8.440 1.00 90.94 85 HIS A C 1
ATOM 651 O O . HIS A 1 85 ? 0.559 -24.891 7.660 1.00 90.94 85 HIS A O 1
ATOM 657 N N . VAL A 1 86 ? 1.804 -23.726 9.141 1.00 92.12 86 VAL A N 1
ATOM 658 C CA . VAL A 1 86 ? 3.007 -24.566 9.043 1.00 92.12 86 VAL A CA 1
ATOM 659 C C . VAL A 1 86 ? 3.084 -25.570 10.194 1.00 92.12 86 VAL A C 1
ATOM 661 O O . VAL A 1 86 ? 3.380 -26.739 9.960 1.00 92.12 86 VAL A O 1
ATOM 664 N N . TYR A 1 87 ? 2.836 -25.131 11.432 1.00 93.75 87 TYR A N 1
ATOM 665 C CA . TYR A 1 87 ? 2.997 -25.952 12.632 1.00 93.75 87 TYR A CA 1
ATOM 666 C C . TYR A 1 87 ? 2.219 -25.383 13.828 1.00 93.75 87 TYR A C 1
ATOM 668 O O . TYR A 1 87 ? 2.126 -24.165 13.972 1.00 93.75 87 TYR A O 1
ATOM 676 N N . GLY A 1 88 ? 1.778 -26.272 14.728 1.00 94.62 88 GLY A N 1
ATOM 677 C CA . GLY A 1 88 ? 1.105 -25.929 15.982 1.00 94.62 88 GLY A CA 1
ATOM 678 C C . GLY A 1 88 ? -0.418 -26.027 15.899 1.00 94.62 88 GLY A C 1
ATOM 679 O O . GLY A 1 88 ? -0.959 -26.795 15.100 1.00 94.62 88 GLY A O 1
ATOM 680 N N . ASP A 1 89 ? -1.091 -25.270 16.767 1.00 94.25 89 ASP A N 1
ATOM 681 C CA . ASP A 1 89 ? -2.545 -25.119 16.749 1.00 94.25 89 ASP A CA 1
ATOM 682 C C . ASP A 1 89 ? -2.942 -24.027 15.744 1.00 94.25 89 ASP A C 1
ATOM 684 O O . ASP A 1 89 ? -2.401 -22.919 15.754 1.00 94.25 89 ASP A O 1
ATOM 688 N N . ASP A 1 90 ? -3.925 -24.318 14.891 1.00 93.88 90 ASP A N 1
ATOM 689 C CA . ASP A 1 90 ? -4.422 -23.357 13.908 1.00 93.88 90 ASP A CA 1
ATOM 690 C C . ASP A 1 90 ? -5.459 -22.409 14.530 1.00 93.88 90 ASP A C 1
ATOM 692 O O . ASP A 1 90 ? -6.635 -22.748 14.672 1.00 93.88 90 ASP A O 1
ATOM 696 N N . ILE A 1 91 ? -5.029 -21.192 14.874 1.00 91.50 91 ILE A N 1
ATOM 697 C CA . ILE A 1 91 ? -5.897 -20.176 15.488 1.00 91.50 91 ILE A CA 1
ATOM 698 C C . ILE A 1 91 ? -6.615 -19.272 14.477 1.00 91.50 91 ILE A C 1
ATOM 700 O O . ILE A 1 91 ? -7.321 -18.349 14.881 1.00 91.50 91 ILE A O 1
ATOM 704 N N . ARG A 1 92 ? -6.466 -19.487 13.160 1.00 91.50 92 ARG A N 1
ATOM 705 C CA . ARG A 1 92 ? -6.988 -18.559 12.132 1.00 91.50 92 ARG A CA 1
ATOM 706 C C . ARG A 1 92 ? -8.494 -18.320 12.252 1.00 91.50 92 ARG A C 1
ATOM 708 O O . ARG A 1 92 ? -8.957 -17.193 12.081 1.00 91.50 92 ARG A O 1
ATOM 715 N N . ALA A 1 93 ? -9.244 -19.367 12.592 1.00 92.00 93 ALA A N 1
ATOM 716 C CA . ALA A 1 93 ? -10.690 -19.299 12.801 1.00 92.00 93 ALA A CA 1
ATOM 717 C C . ALA A 1 93 ? -11.098 -18.572 14.100 1.00 92.00 93 ALA A C 1
ATOM 719 O O . ALA A 1 93 ? -12.258 -18.194 14.239 1.00 92.00 93 ALA A O 1
ATOM 720 N N . LEU A 1 94 ? -10.165 -18.384 15.040 1.00 92.00 94 LEU A N 1
ATOM 721 C CA . LEU A 1 94 ? -10.392 -17.712 16.324 1.00 92.00 94 LEU A CA 1
ATOM 722 C C . LEU A 1 94 ? -10.083 -16.212 16.268 1.00 92.00 94 LEU A C 1
ATOM 724 O O . LEU A 1 94 ? -10.541 -15.462 17.129 1.00 92.00 94 LEU A O 1
ATOM 728 N N . LEU A 1 95 ? -9.305 -15.771 15.275 1.00 90.56 95 LEU A N 1
ATOM 729 C CA . LEU A 1 95 ? -8.930 -14.369 15.142 1.00 90.56 95 LEU A CA 1
ATOM 730 C C . LEU A 1 95 ? -10.171 -13.480 14.928 1.00 90.56 95 LEU A C 1
ATOM 732 O O . LEU A 1 95 ? -11.028 -13.812 14.100 1.00 90.56 95 LEU A O 1
ATOM 736 N N . PRO A 1 96 ? -10.262 -12.329 15.621 1.00 88.94 96 PRO A N 1
ATOM 737 C CA . PRO A 1 96 ? -11.344 -11.375 15.425 1.00 88.94 96 PRO A CA 1
ATOM 738 C C . PRO A 1 96 ? -11.494 -10.965 13.962 1.00 88.94 96 PRO A C 1
ATOM 740 O O . PRO A 1 96 ? -10.510 -10.629 13.298 1.00 88.94 96 PRO A O 1
ATOM 743 N N . LEU A 1 97 ? -12.740 -10.947 13.484 1.00 84.31 97 LEU A N 1
ATOM 744 C CA . LEU A 1 97 ? -13.064 -10.444 12.155 1.00 84.31 97 LEU A CA 1
ATOM 745 C C . LEU A 1 97 ? -12.731 -8.956 12.063 1.00 84.31 97 LEU A C 1
ATOM 747 O O . LEU A 1 97 ? -13.138 -8.154 12.903 1.00 84.31 97 LEU A O 1
ATOM 751 N N . VAL A 1 98 ? -12.031 -8.591 10.998 1.00 84.62 98 VAL A N 1
ATOM 752 C CA . VAL A 1 98 ? -11.685 -7.203 10.700 1.00 84.62 98 VAL A CA 1
ATOM 753 C C . VAL A 1 98 ? -12.788 -6.625 9.819 1.00 84.62 98 VAL A C 1
ATOM 755 O O . VAL A 1 98 ? -13.051 -7.182 8.752 1.00 84.62 98 VAL A O 1
ATOM 758 N N . PRO A 1 99 ? -13.459 -5.530 10.222 1.00 88.56 99 PRO A N 1
ATOM 759 C CA . PRO A 1 99 ? -14.406 -4.857 9.346 1.00 88.56 99 PRO A CA 1
ATOM 760 C C . PRO A 1 99 ? -13.732 -4.466 8.030 1.00 88.56 99 PRO A C 1
ATOM 762 O O . PRO A 1 99 ? -12.616 -3.946 8.028 1.00 88.56 99 PRO A O 1
ATOM 765 N N . PHE A 1 100 ? -14.417 -4.661 6.903 1.00 91.56 100 PHE A N 1
ATOM 766 C CA . PHE A 1 100 ? -13.842 -4.330 5.597 1.00 91.56 100 PHE A CA 1
ATOM 767 C C . PHE A 1 100 ? -13.441 -2.850 5.506 1.00 91.56 100 PHE A C 1
ATOM 769 O O . PHE A 1 100 ? -12.416 -2.521 4.915 1.00 91.56 100 PHE A O 1
ATOM 776 N N . SER A 1 101 ? -14.198 -1.966 6.167 1.00 93.69 101 SER A N 1
ATOM 777 C CA . SER A 1 101 ? -13.875 -0.541 6.280 1.00 93.69 101 SER A CA 1
ATOM 778 C C . SER A 1 101 ? -12.494 -0.284 6.869 1.00 93.69 101 SER A C 1
ATOM 780 O O . SER A 1 101 ? -11.731 0.543 6.367 1.00 93.69 101 SER A O 1
ATOM 782 N N . ARG A 1 102 ? -12.162 -1.039 7.916 1.00 90.25 102 ARG A N 1
ATOM 783 C CA . ARG A 1 102 ? -10.880 -0.973 8.602 1.00 90.25 102 ARG A CA 1
ATOM 784 C C . ARG A 1 102 ? -9.750 -1.465 7.707 1.00 90.25 102 ARG A C 1
ATOM 786 O O . ARG A 1 102 ? -8.755 -0.768 7.555 1.00 90.25 102 ARG A O 1
ATOM 793 N N . TYR A 1 103 ? -9.951 -2.604 7.051 1.00 91.38 103 TYR A N 1
ATOM 794 C CA . TYR A 1 103 ? -8.978 -3.145 6.106 1.00 91.38 103 TYR A CA 1
ATOM 795 C C . TYR A 1 103 ? -8.641 -2.151 4.986 1.00 91.38 103 TYR A C 1
ATOM 797 O O . TYR A 1 103 ? -7.467 -1.952 4.678 1.00 91.38 103 TYR A O 1
ATOM 805 N N . VAL A 1 104 ? -9.643 -1.482 4.402 1.00 95.12 104 VAL A N 1
ATOM 806 C CA . VAL A 1 104 ? -9.394 -0.476 3.357 1.00 95.12 104 VAL A CA 1
ATOM 807 C C . VAL A 1 104 ? -8.558 0.689 3.895 1.00 95.12 104 VAL A C 1
ATOM 809 O O . VAL A 1 104 ? -7.641 1.140 3.213 1.00 95.12 104 VAL A O 1
ATOM 812 N N . LEU A 1 105 ? -8.815 1.161 5.117 1.00 95.06 105 LEU A N 1
ATOM 813 C CA . LEU A 1 105 ? -8.001 2.216 5.726 1.00 95.06 105 LEU A CA 1
ATOM 814 C C . LEU A 1 105 ? -6.564 1.756 6.024 1.00 95.06 105 LEU A C 1
ATOM 816 O O . LEU A 1 105 ? -5.641 2.531 5.786 1.00 95.06 105 LEU A O 1
ATOM 820 N N . ASP A 1 106 ? -6.350 0.508 6.455 1.00 91.62 106 ASP A N 1
ATOM 821 C CA . ASP A 1 106 ? -5.003 -0.054 6.653 1.00 91.62 106 ASP A CA 1
ATOM 822 C C . ASP A 1 106 ? -4.225 -0.154 5.321 1.00 91.62 106 ASP A C 1
ATOM 824 O O . ASP A 1 106 ? -3.021 0.126 5.261 1.00 91.62 106 ASP A O 1
ATOM 828 N N . VAL A 1 107 ? -4.917 -0.506 4.227 1.00 93.50 107 VAL A N 1
ATOM 829 C CA . VAL A 1 107 ? -4.369 -0.493 2.858 1.00 93.50 107 VAL A CA 1
ATOM 830 C C . VAL A 1 107 ? -3.989 0.928 2.440 1.00 93.50 107 VAL A C 1
ATOM 832 O O . VAL A 1 107 ? -2.897 1.132 1.910 1.00 93.50 107 VAL A O 1
ATOM 835 N N . ILE A 1 108 ? -4.855 1.913 2.703 1.00 96.75 108 ILE A N 1
ATOM 836 C CA . ILE A 1 108 ? -4.598 3.324 2.386 1.00 96.75 108 ILE A CA 1
ATOM 837 C C . ILE A 1 108 ? -3.375 3.839 3.150 1.00 96.75 108 ILE A C 1
ATOM 839 O O . ILE A 1 108 ? -2.475 4.422 2.547 1.00 96.75 108 ILE A O 1
ATOM 843 N N . GLU A 1 109 ? -3.339 3.622 4.463 1.00 94.31 109 GLU A N 1
ATOM 844 C CA . GLU A 1 109 ? -2.243 4.003 5.357 1.00 94.31 109 GLU A CA 1
ATOM 845 C C . GLU A 1 109 ? -0.909 3.432 4.869 1.00 94.31 109 GLU A C 1
ATOM 847 O O . GLU A 1 109 ? 0.066 4.164 4.667 1.00 94.31 109 GLU A O 1
ATOM 852 N N . SER A 1 110 ? -0.898 2.133 4.570 1.00 91.81 110 SER A N 1
ATOM 853 C CA . SER A 1 110 ? 0.293 1.462 4.068 1.00 91.81 110 SER A CA 1
ATOM 854 C C . SER A 1 110 ? 0.712 1.979 2.694 1.00 91.81 110 SER A C 1
ATOM 856 O O . SER A 1 110 ? 1.896 2.240 2.475 1.00 91.81 110 SER A O 1
ATOM 858 N N . GLY A 1 111 ? -0.225 2.170 1.763 1.00 94.81 111 GLY A N 1
ATOM 859 C CA . GLY A 1 111 ? 0.094 2.699 0.440 1.00 94.81 111 GLY A CA 1
ATOM 860 C C . GLY A 1 111 ? 0.609 4.139 0.503 1.00 94.81 111 GLY A C 1
ATOM 861 O O . GLY A 1 111 ? 1.619 4.441 -0.125 1.00 94.81 111 GLY A O 1
ATOM 862 N N . VAL A 1 112 ? 0.017 5.006 1.334 1.00 96.06 112 VAL A N 1
ATOM 863 C CA . VAL A 1 112 ? 0.507 6.377 1.581 1.00 96.06 112 VAL A CA 1
ATOM 864 C C . VAL A 1 112 ? 1.948 6.366 2.086 1.00 96.06 112 VAL A C 1
ATOM 866 O O . VAL A 1 112 ? 2.781 7.131 1.594 1.00 96.06 112 VAL A O 1
ATOM 869 N N . PHE A 1 113 ? 2.268 5.478 3.030 1.00 93.81 113 PHE A N 1
ATOM 870 C CA . PHE A 1 113 ? 3.640 5.306 3.493 1.00 93.81 113 PHE A CA 1
ATOM 871 C C . PHE A 1 113 ? 4.576 4.892 2.344 1.00 93.81 113 PHE A C 1
ATOM 873 O O . PHE A 1 113 ? 5.625 5.510 2.165 1.00 93.81 113 PHE A O 1
ATOM 880 N N . HIS A 1 114 ? 4.186 3.923 1.510 1.00 93.44 114 HIS A N 1
ATOM 881 C CA . HIS A 1 114 ? 5.028 3.435 0.410 1.00 93.44 114 HIS A CA 1
ATOM 882 C C . HIS A 1 114 ? 5.222 4.460 -0.713 1.00 93.44 114 HIS A C 1
ATOM 884 O O . HIS A 1 114 ? 6.324 4.564 -1.246 1.00 93.44 114 HIS A O 1
ATOM 890 N N . LEU A 1 115 ? 4.207 5.274 -1.018 1.00 94.94 115 LEU A N 1
ATOM 891 C CA . LEU A 1 115 ? 4.346 6.417 -1.925 1.00 94.94 115 LEU A CA 1
ATOM 892 C C . LEU A 1 115 ? 5.417 7.395 -1.418 1.00 94.94 115 LEU A C 1
ATOM 894 O O . LEU A 1 115 ? 6.060 8.082 -2.204 1.00 94.94 115 LEU A O 1
ATOM 898 N N . SER A 1 116 ? 5.660 7.480 -0.113 1.00 93.19 116 SER A N 1
ATOM 899 C CA . SER A 1 116 ? 6.694 8.379 0.398 1.00 93.19 116 SER A CA 1
ATOM 900 C C . SER A 1 116 ? 8.127 7.866 0.248 1.00 93.19 116 SER A C 1
ATOM 902 O O . SER A 1 116 ? 9.046 8.677 0.254 1.00 93.19 116 SER A O 1
ATOM 904 N N . ILE A 1 117 ? 8.325 6.556 0.077 1.00 91.81 117 ILE A N 1
ATOM 905 C CA . ILE A 1 117 ? 9.646 5.910 0.090 1.00 91.81 117 ILE A CA 1
ATOM 906 C C . ILE A 1 117 ? 10.617 6.463 -0.970 1.00 91.81 117 ILE A C 1
ATOM 908 O O . ILE A 1 117 ? 11.743 6.790 -0.599 1.00 91.81 117 ILE A O 1
ATOM 912 N N . PRO A 1 118 ? 10.249 6.614 -2.260 1.00 92.62 118 PRO A N 1
ATOM 913 C CA . PRO A 1 118 ? 11.189 7.117 -3.266 1.00 92.62 118 PRO A CA 1
ATOM 914 C C . PRO A 1 118 ? 11.430 8.630 -3.158 1.00 92.62 118 PRO A C 1
ATOM 916 O O . PRO A 1 118 ? 12.231 9.182 -3.905 1.00 92.62 118 PRO A O 1
ATOM 919 N N . ARG A 1 119 ? 10.718 9.331 -2.267 1.00 91.25 119 ARG A N 1
ATOM 920 C CA . ARG A 1 119 ? 10.767 10.788 -2.143 1.00 91.25 119 ARG A CA 1
ATOM 921 C C . ARG A 1 119 ? 11.731 11.136 -0.997 1.00 91.25 119 ARG A C 1
ATOM 923 O O . ARG A 1 119 ? 11.424 10.808 0.148 1.00 91.25 119 ARG A O 1
ATOM 930 N N . PRO A 1 120 ? 12.890 11.767 -1.273 1.00 71.94 120 PRO A N 1
ATOM 931 C CA . PRO A 1 120 ? 13.947 11.949 -0.283 1.00 71.94 120 PRO A CA 1
ATOM 932 C C . PRO A 1 120 ? 13.450 12.703 0.952 1.00 71.94 120 PRO A C 1
ATOM 934 O O . PRO A 1 120 ? 12.844 13.771 0.839 1.00 71.94 120 PRO A O 1
ATOM 937 N N . ARG A 1 121 ? 13.724 12.155 2.140 1.00 71.75 121 ARG A N 1
ATOM 938 C CA . ARG A 1 121 ? 13.379 12.756 3.435 1.00 71.75 121 ARG A CA 1
ATOM 939 C C . ARG A 1 121 ? 14.483 12.513 4.448 1.00 71.75 121 ARG A C 1
ATOM 941 O O . ARG A 1 121 ? 15.194 11.520 4.371 1.00 71.75 121 ARG A O 1
ATOM 948 N N . GLN A 1 122 ? 14.583 13.414 5.422 1.00 63.81 122 GLN A N 1
ATOM 949 C CA . GLN A 1 122 ? 15.559 13.304 6.509 1.00 63.81 122 GLN A CA 1
ATOM 950 C C . GLN A 1 122 ? 15.280 12.097 7.418 1.00 63.81 122 GLN A C 1
ATOM 952 O O . GLN A 1 122 ? 16.217 11.474 7.905 1.00 63.81 122 GLN A O 1
ATOM 957 N N . HIS A 1 123 ? 14.003 11.741 7.610 1.00 74.75 123 HIS A N 1
ATOM 958 C CA . HIS A 1 123 ? 13.583 10.638 8.474 1.00 74.75 123 HIS A CA 1
ATOM 959 C C . HIS A 1 123 ? 12.356 9.907 7.913 1.00 74.75 123 HIS A C 1
ATOM 961 O O . HIS A 1 123 ? 11.377 10.539 7.506 1.00 74.75 123 HIS A O 1
ATOM 967 N N . ILE A 1 124 ? 12.405 8.571 7.927 1.00 75.38 124 ILE A N 1
ATOM 968 C CA . ILE A 1 124 ? 11.271 7.697 7.605 1.00 75.38 124 ILE A CA 1
ATOM 969 C C . ILE A 1 124 ? 10.519 7.418 8.910 1.00 75.38 124 ILE A C 1
ATOM 971 O O . ILE A 1 124 ? 11.036 6.747 9.798 1.00 75.38 124 ILE A O 1
ATOM 975 N N . ALA A 1 125 ? 9.309 7.956 9.032 1.00 85.56 125 ALA A N 1
ATOM 976 C CA . ALA A 1 125 ? 8.418 7.746 10.169 1.00 85.56 125 ALA A CA 1
ATOM 977 C C . ALA A 1 125 ? 6.963 7.756 9.692 1.00 85.56 125 ALA A C 1
ATOM 979 O O . ALA A 1 125 ? 6.676 8.277 8.611 1.00 85.56 125 ALA A O 1
ATOM 980 N N . TYR A 1 126 ? 6.062 7.202 10.504 1.00 85.06 126 TYR A N 1
ATOM 981 C CA . TYR A 1 126 ? 4.623 7.311 10.293 1.00 85.06 126 TYR A CA 1
ATOM 982 C C . TYR A 1 126 ? 3.923 7.810 11.575 1.00 85.06 126 TYR A C 1
ATOM 984 O O . TYR A 1 126 ? 4.168 7.233 12.638 1.00 85.06 126 TYR A O 1
ATOM 992 N N . PRO A 1 127 ? 3.067 8.852 11.517 1.00 91.38 127 PRO A N 1
ATOM 993 C CA . PRO A 1 127 ? 2.758 9.693 10.358 1.00 91.38 127 PRO A CA 1
ATOM 994 C C . PRO A 1 127 ? 3.981 10.358 9.730 1.00 91.38 127 PRO A C 1
ATOM 996 O O . PRO A 1 127 ? 5.028 10.506 10.362 1.00 91.38 127 PRO A O 1
ATOM 999 N N . LEU A 1 128 ? 3.852 10.717 8.456 1.00 91.94 128 LEU A N 1
ATOM 1000 C CA . LEU A 1 128 ? 4.951 11.264 7.673 1.00 91.94 128 LEU A CA 1
ATOM 1001 C C . LEU A 1 128 ? 5.372 12.637 8.220 1.00 91.94 128 LEU A C 1
ATOM 1003 O O . LEU A 1 128 ? 4.546 13.536 8.338 1.00 91.94 128 LEU A O 1
ATOM 1007 N N . VAL A 1 129 ? 6.671 12.822 8.489 1.00 89.62 129 VAL A N 1
ATOM 1008 C CA . VAL A 1 129 ? 7.221 14.113 8.961 1.00 89.62 129 VAL A CA 1
ATOM 1009 C C . VAL A 1 129 ? 6.953 15.232 7.952 1.00 89.62 129 VAL A C 1
ATOM 1011 O O . VAL A 1 129 ? 6.556 16.335 8.319 1.00 89.62 129 VAL A O 1
ATOM 1014 N N . THR A 1 130 ? 7.155 14.932 6.669 1.00 91.00 130 THR A N 1
ATOM 1015 C CA . THR A 1 130 ? 6.744 15.790 5.558 1.00 91.00 130 THR A CA 1
ATOM 1016 C C . THR A 1 130 ? 5.542 15.129 4.892 1.00 91.00 130 THR A C 1
ATOM 1018 O O . THR A 1 130 ? 5.708 14.044 4.330 1.00 91.00 130 THR A O 1
ATOM 1021 N N . PRO A 1 131 ? 4.339 15.714 4.949 1.00 93.88 131 PRO A N 1
ATOM 1022 C CA . PRO A 1 131 ? 3.166 15.111 4.332 1.00 93.88 131 PRO A CA 1
ATOM 1023 C C . PRO A 1 131 ? 3.302 15.077 2.805 1.00 93.88 131 PRO A C 1
ATOM 1025 O O . PRO A 1 131 ? 4.029 15.864 2.197 1.00 93.88 131 PRO A O 1
ATOM 1028 N N . LEU A 1 132 ? 2.590 14.151 2.169 1.00 95.50 132 LEU A N 1
ATOM 1029 C CA . LEU A 1 132 ? 2.355 14.195 0.729 1.00 95.50 132 LEU A CA 1
ATOM 1030 C C . LEU A 1 132 ? 1.344 15.307 0.419 1.00 95.50 132 LEU A C 1
ATOM 1032 O O . LEU A 1 132 ? 0.331 15.422 1.108 1.00 95.50 132 LEU A O 1
ATOM 1036 N N . VAL A 1 133 ? 1.599 16.101 -0.622 1.00 96.00 133 VAL A N 1
ATOM 1037 C CA . VAL A 1 133 ? 0.710 17.187 -1.067 1.00 96.00 133 VAL A CA 1
ATOM 1038 C C . VAL A 1 133 ? 0.290 16.901 -2.512 1.00 96.00 133 VAL A C 1
ATOM 1040 O O . VAL A 1 133 ? 1.107 17.084 -3.414 1.00 96.00 133 VAL A O 1
ATOM 1043 N N . PRO A 1 134 ? -0.931 16.391 -2.753 1.00 96.12 134 PRO A N 1
ATOM 1044 C CA . PRO A 1 134 ? -1.420 16.124 -4.103 1.00 96.12 134 PRO A CA 1
ATOM 1045 C C . PRO A 1 134 ? -1.721 17.425 -4.887 1.00 96.12 134 PRO A C 1
ATOM 1047 O O . PRO A 1 134 ? -2.164 18.402 -4.277 1.00 96.12 134 PRO A O 1
ATOM 1050 N N . PRO A 1 135 ? -1.562 17.442 -6.227 1.00 96.81 135 PRO A N 1
ATOM 1051 C CA . PRO A 1 135 ? -1.009 16.360 -7.037 1.00 96.81 135 PRO A CA 1
ATOM 1052 C C . PRO A 1 135 ? 0.505 16.214 -6.828 1.00 96.81 135 PRO A C 1
ATOM 1054 O O . PRO A 1 135 ? 1.240 17.191 -6.715 1.00 96.81 135 PRO A O 1
ATOM 1057 N N . LEU A 1 136 ? 0.969 14.969 -6.787 1.00 96.94 136 LEU A N 1
ATOM 1058 C CA . LEU A 1 136 ? 2.379 14.631 -6.690 1.00 96.94 136 LEU A CA 1
ATOM 1059 C C . LEU A 1 136 ? 3.104 14.912 -8.006 1.00 96.94 136 LEU A C 1
ATOM 1061 O O . LEU A 1 136 ? 2.540 14.767 -9.092 1.00 96.94 136 LEU A O 1
ATOM 1065 N N . ALA A 1 137 ? 4.393 15.215 -7.877 1.00 96.81 137 ALA A N 1
ATOM 1066 C CA . ALA A 1 137 ? 5.369 15.159 -8.955 1.00 96.81 137 ALA A CA 1
ATOM 1067 C C . ALA A 1 137 ? 6.185 13.852 -8.891 1.00 96.81 137 ALA A C 1
ATOM 1069 O O . ALA A 1 137 ? 6.123 13.099 -7.905 1.00 96.81 137 ALA A O 1
ATOM 1070 N N . TYR A 1 138 ? 6.978 13.611 -9.939 1.00 97.31 138 TYR A N 1
ATOM 1071 C CA . TYR A 1 138 ? 7.968 12.535 -9.958 1.00 97.31 138 TYR A CA 1
ATOM 1072 C C . TYR A 1 138 ? 8.936 12.651 -8.769 1.00 97.31 138 TYR A C 1
ATOM 1074 O O . TYR A 1 138 ? 9.338 13.771 -8.438 1.00 97.31 138 TYR A O 1
ATOM 1082 N N . PRO A 1 139 ? 9.357 11.526 -8.159 1.00 95.81 139 PRO A N 1
ATOM 1083 C CA . PRO A 1 139 ? 10.350 11.540 -7.085 1.00 95.81 139 PRO A CA 1
ATOM 1084 C C . PRO A 1 139 ? 11.661 12.253 -7.458 1.00 95.81 139 PRO A C 1
ATOM 1086 O O . PRO A 1 139 ? 12.183 13.041 -6.673 1.00 95.81 139 PRO A O 1
ATOM 1089 N N . ASN A 1 140 ? 12.162 12.019 -8.674 1.00 96.06 140 ASN A N 1
ATOM 1090 C CA . ASN A 1 140 ? 13.289 12.729 -9.274 1.00 96.06 140 ASN A CA 1
ATOM 1091 C C . ASN A 1 140 ? 13.067 12.894 -10.793 1.00 96.06 140 ASN A C 1
ATOM 1093 O O . ASN A 1 140 ? 13.421 11.993 -11.554 1.00 96.06 140 ASN A O 1
ATOM 1097 N N . PRO A 1 141 ? 12.537 14.038 -11.269 1.00 96.06 141 PRO A N 1
ATOM 1098 C CA . PRO A 1 141 ? 12.240 14.257 -12.689 1.00 96.06 141 PRO A CA 1
ATOM 1099 C C . PRO A 1 141 ? 13.443 14.126 -13.636 1.00 96.06 141 PRO A C 1
ATOM 1101 O O . PRO A 1 141 ? 13.258 13.841 -14.817 1.00 96.06 141 PRO A O 1
ATOM 1104 N N . ALA A 1 142 ? 14.663 14.348 -13.136 1.00 96.25 142 ALA A N 1
ATOM 1105 C CA . ALA A 1 142 ? 15.894 14.256 -13.922 1.00 96.25 142 ALA A CA 1
ATOM 1106 C C . ALA A 1 142 ? 16.458 12.825 -13.995 1.00 96.25 142 ALA A C 1
ATOM 1108 O O . ALA A 1 142 ? 17.364 12.566 -14.785 1.00 96.25 142 ALA A O 1
ATOM 1109 N N . GLY A 1 143 ? 15.949 11.903 -13.172 1.00 96.12 143 GLY A N 1
ATOM 1110 C CA . GLY A 1 143 ? 16.374 10.507 -13.170 1.00 96.12 143 GLY A CA 1
ATOM 1111 C C . GLY A 1 143 ? 15.902 9.752 -14.413 1.00 96.12 143 GLY A C 1
ATOM 1112 O O . GLY A 1 143 ? 14.818 10.003 -14.947 1.00 96.12 143 GLY A O 1
ATOM 1113 N N . GLU A 1 144 ? 16.687 8.768 -14.850 1.00 97.00 144 GLU A N 1
ATOM 1114 C CA . GLU A 1 144 ? 16.321 7.904 -15.980 1.00 97.00 144 GLU A CA 1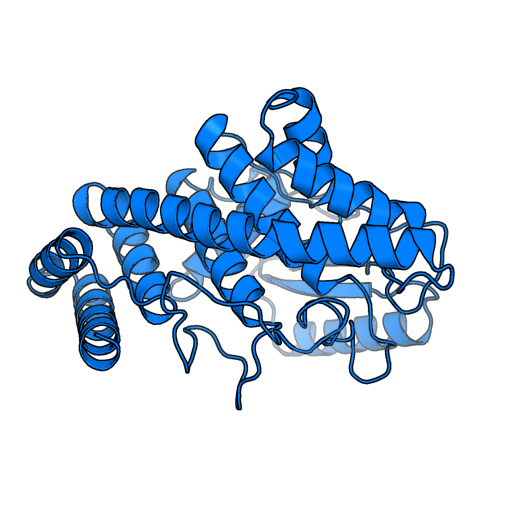
ATOM 1115 C C . GLU A 1 144 ? 15.005 7.150 -15.739 1.00 97.00 144 GLU A C 1
ATOM 1117 O O . GLU A 1 144 ? 14.208 6.986 -16.660 1.00 97.00 144 GLU A O 1
ATOM 1122 N N . PHE A 1 145 ? 14.731 6.768 -14.493 1.00 97.94 145 PHE A N 1
ATOM 1123 C CA . PHE A 1 145 ? 13.484 6.110 -14.096 1.00 97.94 145 PHE A CA 1
ATOM 1124 C C . PHE A 1 145 ? 12.672 6.964 -13.123 1.00 97.94 145 PHE A C 1
ATOM 1126 O O . PHE A 1 145 ? 11.967 6.445 -12.260 1.00 97.94 145 PHE A O 1
ATOM 1133 N N . TYR A 1 146 ? 12.792 8.290 -13.246 1.00 97.75 146 TYR A N 1
ATOM 1134 C CA . TYR A 1 146 ? 12.054 9.277 -12.456 1.00 97.75 146 TYR A CA 1
ATOM 1135 C C . TYR A 1 146 ? 12.233 9.161 -10.930 1.00 97.75 146 TYR A C 1
ATOM 1137 O O . TYR A 1 146 ? 11.451 9.727 -10.167 1.00 97.75 146 TYR A O 1
ATOM 1145 N N . GLY A 1 147 ? 13.268 8.450 -10.470 1.00 95.56 147 GLY A N 1
ATOM 1146 C CA . GLY A 1 147 ? 13.571 8.244 -9.056 1.00 95.56 147 GLY A CA 1
ATOM 1147 C C . GLY A 1 147 ? 12.899 7.026 -8.415 1.00 95.56 147 GLY A C 1
ATOM 1148 O O . GLY A 1 147 ? 13.047 6.837 -7.213 1.00 95.56 147 GLY A O 1
ATOM 1149 N N . TYR A 1 148 ? 12.176 6.189 -9.166 1.00 96.44 148 TYR A N 1
ATOM 1150 C CA . TYR A 1 148 ? 11.591 4.953 -8.616 1.00 96.44 148 TYR A CA 1
ATOM 1151 C C . TYR A 1 148 ? 12.615 3.820 -8.425 1.00 96.44 148 TYR A C 1
ATOM 1153 O O . TYR A 1 148 ? 12.297 2.804 -7.808 1.00 96.44 148 TYR A O 1
ATOM 1161 N N . ASP A 1 149 ? 13.829 3.998 -8.941 1.00 94.25 149 ASP A N 1
ATOM 1162 C CA . ASP A 1 149 ? 14.939 3.048 -8.930 1.00 94.25 149 ASP A CA 1
ATOM 1163 C C . ASP A 1 149 ? 15.947 3.277 -7.791 1.00 94.25 149 ASP A C 1
ATOM 1165 O O . ASP A 1 149 ? 16.769 2.410 -7.511 1.00 94.25 149 ASP A O 1
ATOM 1169 N N . ILE A 1 150 ? 15.892 4.431 -7.119 1.00 86.94 150 ILE A N 1
ATOM 1170 C CA . ILE A 1 150 ? 16.975 4.907 -6.237 1.00 86.94 150 ILE A CA 1
ATOM 1171 C C . ILE A 1 150 ? 17.011 4.246 -4.860 1.00 86.94 150 ILE A C 1
ATOM 1173 O O . ILE A 1 150 ? 17.948 4.472 -4.099 1.00 86.94 150 ILE A O 1
ATOM 1177 N N . VAL A 1 151 ? 15.965 3.508 -4.494 1.00 85.38 151 VAL A N 1
ATOM 1178 C CA . VAL A 1 151 ? 15.846 2.916 -3.162 1.00 85.38 151 VAL A CA 1
ATOM 1179 C C . VAL A 1 151 ? 16.216 1.440 -3.258 1.00 85.38 151 VAL A C 1
ATOM 1181 O O . VAL A 1 151 ? 15.436 0.654 -3.810 1.00 85.38 151 VAL A O 1
ATOM 1184 N N . PRO A 1 152 ? 17.385 1.039 -2.734 1.00 83.50 152 PRO A N 1
ATOM 1185 C CA . PRO A 1 152 ? 17.764 -0.361 -2.722 1.00 83.50 152 PRO A CA 1
ATOM 1186 C C . PRO A 1 152 ? 16.882 -1.152 -1.750 1.00 83.50 152 PRO A C 1
ATOM 1188 O O . PRO A 1 152 ? 16.304 -0.606 -0.810 1.00 83.50 152 PRO A O 1
ATOM 1191 N N . ALA A 1 153 ? 16.803 -2.470 -1.945 1.00 74.00 153 ALA A N 1
ATOM 1192 C CA . ALA A 1 153 ? 16.045 -3.348 -1.049 1.00 74.00 153 ALA A CA 1
ATOM 1193 C C . ALA A 1 153 ? 16.611 -3.383 0.387 1.00 74.00 153 ALA A C 1
ATOM 1195 O O . ALA A 1 153 ? 15.882 -3.674 1.332 1.00 74.00 153 ALA A O 1
ATOM 1196 N N . ARG A 1 154 ? 17.911 -3.105 0.536 1.00 74.75 154 ARG A N 1
ATOM 1197 C CA . ARG A 1 154 ? 18.682 -3.034 1.788 1.00 74.75 154 ARG A CA 1
ATOM 1198 C C . ARG A 1 154 ? 19.946 -2.191 1.553 1.00 74.75 154 ARG A C 1
ATOM 1200 O O . ARG A 1 154 ? 20.284 -1.996 0.387 1.00 74.75 154 ARG A O 1
ATOM 1207 N N . PRO A 1 155 ? 20.661 -1.729 2.598 1.00 75.56 155 PRO A N 1
ATOM 1208 C CA . PRO A 1 155 ? 21.820 -0.843 2.439 1.00 75.56 155 PRO A CA 1
ATOM 1209 C C . PRO A 1 155 ? 22.867 -1.318 1.419 1.00 75.56 155 PRO A C 1
ATOM 1211 O O . PRO A 1 155 ? 23.389 -0.499 0.673 1.00 75.56 155 PRO A O 1
ATOM 1214 N N . ASP A 1 156 ? 23.097 -2.632 1.330 1.00 78.50 156 ASP A N 1
ATOM 1215 C CA . ASP A 1 156 ? 24.109 -3.222 0.439 1.00 78.50 156 ASP A CA 1
ATOM 1216 C C . ASP A 1 156 ? 23.536 -3.810 -0.865 1.00 78.50 156 ASP A C 1
ATOM 1218 O O . ASP A 1 156 ? 24.265 -4.418 -1.650 1.00 78.50 156 ASP A O 1
ATOM 1222 N N . ALA A 1 157 ? 22.223 -3.705 -1.099 1.00 80.81 157 ALA A N 1
ATOM 1223 C CA . ALA A 1 157 ? 21.616 -4.218 -2.325 1.00 80.81 157 ALA A CA 1
ATOM 1224 C C . ALA A 1 157 ? 21.755 -3.215 -3.479 1.00 80.81 157 ALA A C 1
ATOM 1226 O O . ALA A 1 157 ? 21.706 -2.005 -3.257 1.00 80.81 157 ALA A O 1
ATOM 1227 N N . PRO A 1 158 ? 21.873 -3.696 -4.729 1.00 86.12 158 PRO A N 1
ATOM 1228 C CA . PRO A 1 158 ? 21.823 -2.816 -5.881 1.00 86.12 158 PRO A CA 1
ATOM 1229 C C . PRO A 1 158 ? 20.446 -2.153 -6.002 1.00 86.12 158 PRO A C 1
ATOM 1231 O O . PRO A 1 158 ? 19.413 -2.716 -5.626 1.00 86.12 158 PRO A O 1
ATOM 1234 N N . HIS A 1 159 ? 20.443 -0.961 -6.591 1.00 91.00 159 HIS A N 1
ATOM 1235 C CA . HIS A 1 159 ? 19.233 -0.275 -7.033 1.00 91.00 159 HIS A CA 1
ATOM 1236 C C . HIS A 1 159 ? 18.401 -1.158 -7.971 1.00 91.00 159 HIS A C 1
ATOM 1238 O O . HIS A 1 159 ? 18.925 -2.032 -8.667 1.00 91.00 159 HIS A O 1
ATOM 1244 N N . GLY A 1 160 ? 17.090 -0.940 -7.980 1.00 92.75 160 GLY A N 1
ATOM 1245 C CA . GLY A 1 160 ? 16.173 -1.841 -8.659 1.00 92.75 160 GLY A CA 1
ATOM 1246 C C . GLY A 1 160 ? 14.733 -1.363 -8.646 1.00 92.75 160 GLY A C 1
ATOM 1247 O O . GLY A 1 160 ? 14.404 -0.273 -8.193 1.00 92.75 160 GLY A O 1
ATOM 1248 N N . THR A 1 161 ? 13.842 -2.217 -9.128 1.00 94.50 161 THR A N 1
ATOM 1249 C CA . THR A 1 161 ? 12.423 -1.898 -9.345 1.00 94.50 161 THR A CA 1
ATOM 1250 C C . THR A 1 161 ? 11.530 -2.271 -8.154 1.00 94.50 161 THR A C 1
ATOM 1252 O O . THR A 1 161 ? 10.303 -2.194 -8.234 1.00 94.50 161 THR A O 1
ATOM 1255 N N . ARG A 1 162 ? 12.112 -2.670 -7.013 1.00 90.94 162 ARG A N 1
ATOM 1256 C CA . ARG A 1 162 ? 11.363 -3.171 -5.844 1.00 90.94 162 ARG A CA 1
ATOM 1257 C C . ARG A 1 162 ? 10.385 -2.140 -5.279 1.00 90.94 162 ARG A C 1
ATOM 1259 O O . ARG A 1 162 ? 9.252 -2.497 -4.958 1.00 90.94 162 ARG A O 1
ATOM 1266 N N . VAL A 1 163 ? 10.791 -0.873 -5.180 1.00 91.50 163 VAL A N 1
ATOM 1267 C CA . VAL A 1 163 ? 9.907 0.200 -4.694 1.00 91.50 163 VAL A CA 1
ATOM 1268 C C . VAL A 1 163 ? 8.766 0.471 -5.668 1.00 91.50 163 VAL A C 1
ATOM 1270 O O . VAL A 1 163 ? 7.623 0.589 -5.228 1.00 91.50 163 VAL A O 1
ATOM 1273 N N . LEU A 1 164 ? 9.038 0.467 -6.976 1.00 96.06 164 LEU A N 1
ATOM 1274 C CA . LEU A 1 164 ? 8.004 0.586 -8.004 1.00 96.06 164 LEU A CA 1
ATOM 1275 C C . LEU A 1 164 ? 6.939 -0.516 -7.867 1.00 96.06 164 LEU A C 1
ATOM 1277 O O . LEU A 1 164 ? 5.739 -0.232 -7.851 1.00 96.06 164 LEU A O 1
ATOM 1281 N N . VAL A 1 165 ? 7.368 -1.772 -7.700 1.00 95.00 165 VAL A N 1
ATOM 1282 C CA . VAL A 1 165 ? 6.451 -2.903 -7.484 1.00 95.00 165 VAL A CA 1
ATOM 1283 C C . VAL A 1 165 ? 5.692 -2.767 -6.162 1.00 95.00 165 VAL A C 1
ATOM 1285 O O . VAL A 1 165 ? 4.500 -3.055 -6.108 1.00 95.00 165 VAL A O 1
ATOM 1288 N N . ALA A 1 166 ? 6.341 -2.312 -5.088 1.00 92.44 166 ALA A N 1
ATOM 1289 C CA . ALA A 1 166 ? 5.682 -2.138 -3.796 1.00 92.44 166 ALA A CA 1
ATOM 1290 C C . ALA A 1 166 ? 4.576 -1.069 -3.846 1.00 92.44 166 ALA A C 1
ATOM 1292 O O . ALA A 1 166 ? 3.466 -1.321 -3.378 1.00 92.44 166 ALA A O 1
ATOM 1293 N N . ILE A 1 167 ? 4.855 0.091 -4.450 1.00 95.50 167 ILE A N 1
ATOM 1294 C CA . ILE A 1 167 ? 3.882 1.176 -4.643 1.00 95.50 167 ILE A CA 1
ATOM 1295 C C . ILE A 1 167 ? 2.690 0.672 -5.455 1.00 95.50 167 ILE A C 1
ATOM 1297 O O . ILE A 1 167 ? 1.547 0.732 -5.003 1.00 95.50 167 ILE A O 1
ATOM 1301 N N . THR A 1 168 ? 2.955 0.112 -6.633 1.00 97.31 168 THR A N 1
ATOM 1302 C CA . THR A 1 168 ? 1.903 -0.330 -7.559 1.00 97.31 168 THR A CA 1
ATOM 1303 C C . THR A 1 168 ? 1.080 -1.490 -7.001 1.00 97.31 168 THR A C 1
ATOM 1305 O O . THR A 1 168 ? -0.122 -1.551 -7.252 1.00 97.31 168 THR A O 1
ATOM 1308 N N . ALA A 1 169 ? 1.662 -2.356 -6.169 1.00 95.75 169 ALA A N 1
ATOM 1309 C CA . ALA A 1 169 ? 0.922 -3.417 -5.494 1.00 95.75 169 ALA A CA 1
ATOM 1310 C C . ALA A 1 169 ? -0.067 -2.892 -4.438 1.00 95.75 169 ALA A C 1
ATOM 1312 O O . ALA A 1 169 ? -1.184 -3.406 -4.341 1.00 95.75 169 ALA A O 1
ATOM 1313 N N . TRP A 1 170 ? 0.288 -1.850 -3.681 1.00 96.06 170 TRP A N 1
ATOM 1314 C CA . TRP A 1 170 ? -0.661 -1.205 -2.765 1.00 96.06 170 TRP A CA 1
ATOM 1315 C C . TRP A 1 170 ? -1.779 -0.482 -3.508 1.00 96.06 170 TRP A C 1
ATOM 1317 O O . TRP A 1 170 ? -2.943 -0.599 -3.124 1.00 96.06 170 TRP A O 1
ATOM 1327 N N . ILE A 1 171 ? -1.448 0.186 -4.616 1.00 97.88 171 ILE A N 1
ATOM 1328 C CA . ILE A 1 171 ? -2.453 0.811 -5.481 1.00 97.88 171 ILE A CA 1
ATOM 1329 C C . ILE A 1 171 ? -3.421 -0.248 -6.025 1.00 97.88 171 ILE A C 1
ATOM 1331 O O . ILE A 1 171 ? -4.637 -0.082 -5.929 1.00 97.88 171 ILE A O 1
ATOM 1335 N N . ALA A 1 172 ? -2.896 -1.367 -6.529 1.00 97.56 172 ALA A N 1
ATOM 1336 C CA . ALA A 1 172 ? -3.700 -2.491 -6.999 1.00 97.56 172 ALA A CA 1
ATOM 1337 C C . ALA A 1 172 ? -4.611 -3.050 -5.898 1.00 97.56 172 ALA A C 1
ATOM 1339 O O . ALA A 1 172 ? -5.775 -3.344 -6.156 1.00 97.56 172 ALA A O 1
ATOM 1340 N N . THR A 1 173 ? -4.097 -3.153 -4.669 1.00 96.00 173 THR A N 1
ATOM 1341 C CA . THR A 1 173 ? -4.855 -3.646 -3.511 1.00 96.00 173 THR A CA 1
ATOM 1342 C C . THR A 1 173 ? -6.025 -2.728 -3.190 1.00 96.00 173 THR A C 1
ATOM 1344 O O . THR A 1 173 ? -7.137 -3.217 -2.998 1.00 96.00 173 THR A O 1
ATOM 1347 N N . LEU A 1 174 ? -5.811 -1.408 -3.194 1.00 97.69 174 LEU A N 1
ATOM 1348 C CA . LEU A 1 174 ? -6.894 -0.453 -2.971 1.00 97.69 174 LEU A CA 1
ATOM 1349 C C . LEU A 1 174 ? -7.939 -0.522 -4.088 1.00 97.69 174 LEU A C 1
ATOM 1351 O O . LEU A 1 174 ? -9.129 -0.588 -3.799 1.00 97.69 174 LEU A O 1
ATOM 1355 N N . ILE A 1 175 ? -7.508 -0.545 -5.354 1.00 98.12 175 ILE A N 1
ATOM 1356 C CA . ILE A 1 175 ? -8.426 -0.644 -6.497 1.00 98.12 175 ILE A CA 1
ATOM 1357 C C . ILE A 1 175 ? -9.254 -1.928 -6.394 1.00 98.12 175 ILE A C 1
ATOM 1359 O O . ILE A 1 175 ? -10.475 -1.875 -6.480 1.00 98.12 175 ILE A O 1
ATOM 1363 N N . LEU A 1 176 ? -8.616 -3.074 -6.155 1.00 97.50 176 LEU A N 1
ATOM 1364 C CA . LEU A 1 176 ? -9.316 -4.344 -5.986 1.00 97.50 176 LEU A CA 1
ATOM 1365 C C . LEU A 1 176 ? -10.335 -4.274 -4.843 1.00 97.50 176 LEU A C 1
ATOM 1367 O O . LEU A 1 176 ? -11.481 -4.685 -5.024 1.00 97.50 176 LEU A O 1
ATOM 1371 N N . ALA A 1 177 ? -9.935 -3.744 -3.687 1.00 96.06 177 ALA A N 1
ATOM 1372 C CA . ALA A 1 177 ? -10.801 -3.638 -2.523 1.00 96.06 177 ALA A CA 1
ATOM 1373 C C . ALA A 1 177 ? -12.029 -2.760 -2.810 1.00 96.06 177 ALA A C 1
ATOM 1375 O O . ALA A 1 177 ? -13.156 -3.185 -2.562 1.00 96.06 177 ALA A O 1
ATOM 1376 N N . LEU A 1 178 ? -11.835 -1.571 -3.383 1.00 97.62 178 LEU A N 1
ATOM 1377 C CA . LEU A 1 178 ? -12.929 -0.637 -3.654 1.00 97.62 178 LEU A CA 1
ATOM 1378 C C . LEU A 1 178 ? -13.870 -1.122 -4.762 1.00 97.62 178 LEU A C 1
ATOM 1380 O O . LEU A 1 178 ? -15.081 -0.976 -4.633 1.00 97.62 178 LEU A O 1
ATOM 1384 N N . GLU A 1 179 ? -13.331 -1.708 -5.830 1.00 97.62 179 GLU A N 1
ATOM 1385 C CA . GLU A 1 179 ? -14.124 -2.107 -7.000 1.00 97.62 179 GLU A CA 1
ATOM 1386 C C . GLU A 1 179 ? -14.836 -3.456 -6.796 1.00 97.62 179 GLU A C 1
ATOM 1388 O O . GLU A 1 179 ? -15.809 -3.752 -7.486 1.00 97.62 179 GLU A O 1
ATOM 1393 N N . THR A 1 180 ? -14.358 -4.306 -5.875 1.00 96.69 180 THR A N 1
ATOM 1394 C CA . THR A 1 180 ? -14.865 -5.689 -5.737 1.00 96.69 180 THR A CA 1
ATOM 1395 C C . THR A 1 180 ? -15.263 -6.100 -4.321 1.00 96.69 180 THR A C 1
ATOM 1397 O O . THR A 1 180 ? -15.845 -7.171 -4.150 1.00 96.69 180 THR A O 1
ATOM 1400 N N . GLY A 1 181 ? -14.950 -5.302 -3.295 1.00 95.06 181 GLY A N 1
ATOM 1401 C CA . GLY A 1 181 ? -15.214 -5.659 -1.897 1.00 95.06 181 GLY A CA 1
ATOM 1402 C C . GLY A 1 181 ? -14.361 -6.824 -1.379 1.00 95.06 181 GLY A C 1
ATOM 1403 O O . GLY A 1 181 ? -14.756 -7.504 -0.432 1.00 95.06 181 GLY A O 1
ATOM 1404 N N . ARG A 1 182 ? -13.221 -7.115 -2.024 1.00 92.56 182 ARG A N 1
ATOM 1405 C CA . ARG A 1 182 ? -12.370 -8.272 -1.704 1.00 92.56 182 ARG A CA 1
ATOM 1406 C C . ARG A 1 182 ? -11.137 -7.890 -0.896 1.00 92.56 182 ARG A C 1
ATOM 1408 O O . ARG A 1 182 ? -10.526 -6.848 -1.115 1.00 92.56 182 ARG A O 1
ATOM 1415 N N . TYR A 1 183 ? -10.730 -8.808 -0.025 1.00 89.62 183 TYR A N 1
ATOM 1416 C CA . TYR A 1 183 ? -9.430 -8.782 0.634 1.00 89.62 183 TYR A CA 1
ATOM 1417 C C . TYR A 1 183 ? -8.351 -9.363 -0.284 1.00 89.62 183 TYR A C 1
ATOM 1419 O O . TYR A 1 183 ? -8.581 -10.348 -0.990 1.00 89.62 183 TYR A O 1
ATOM 1427 N N . ALA A 1 184 ? -7.150 -8.803 -0.207 1.00 87.62 184 ALA A N 1
ATOM 1428 C CA . ALA A 1 184 ? -5.926 -9.423 -0.693 1.00 87.62 184 ALA A CA 1
ATOM 1429 C C . ALA A 1 184 ? -4.826 -9.270 0.360 1.00 87.62 184 ALA A C 1
ATOM 1431 O O . ALA A 1 184 ? -4.539 -8.156 0.806 1.00 87.62 184 ALA A O 1
ATOM 1432 N N . GLY A 1 185 ? -4.216 -10.387 0.756 1.00 78.00 185 GLY A N 1
ATOM 1433 C CA . GLY A 1 185 ? -3.154 -10.388 1.761 1.00 78.00 185 GLY A CA 1
ATOM 1434 C C . GLY A 1 185 ? -1.741 -10.486 1.186 1.00 78.00 185 GLY A C 1
ATOM 1435 O O . GLY A 1 185 ? -0.776 -10.183 1.883 1.00 78.00 185 GLY A O 1
ATOM 1436 N N . GLN A 1 186 ? -1.606 -10.862 -0.087 1.00 83.38 186 GLN A N 1
ATOM 1437 C CA . GLN A 1 186 ? -0.314 -10.993 -0.768 1.00 83.38 186 GLN A CA 1
ATOM 1438 C C . GLN A 1 186 ? -0.294 -10.257 -2.109 1.00 83.38 186 GLN A C 1
ATOM 1440 O O . GLN A 1 186 ? -1.302 -10.243 -2.821 1.00 83.38 186 GLN A O 1
ATOM 1445 N N . LYS A 1 187 ? 0.883 -9.746 -2.508 1.00 86.81 187 LYS A N 1
ATOM 1446 C CA . LYS A 1 187 ? 1.085 -9.088 -3.820 1.00 86.81 187 LYS A CA 1
ATOM 1447 C C . LYS A 1 187 ? 0.647 -9.988 -4.971 1.00 86.81 187 LYS A C 1
ATOM 1449 O O . LYS A 1 187 ? -0.167 -9.589 -5.798 1.00 86.81 187 LYS A O 1
ATOM 1454 N N . SER A 1 188 ? 1.146 -11.222 -4.997 1.00 86.31 188 SER A N 1
ATOM 1455 C CA . SER A 1 188 ? 0.840 -12.215 -6.035 1.00 86.31 188 SER A CA 1
ATOM 1456 C C . SER A 1 188 ? -0.656 -12.544 -6.107 1.00 86.31 188 SER A C 1
ATOM 1458 O O . SER A 1 188 ? -1.241 -12.570 -7.194 1.00 86.31 188 SER A O 1
ATOM 1460 N N . GLN A 1 189 ? -1.296 -12.721 -4.948 1.00 88.44 189 GLN A N 1
ATOM 1461 C CA . GLN A 1 189 ? -2.740 -12.909 -4.834 1.00 88.44 189 GLN A CA 1
ATOM 1462 C C . GLN A 1 189 ? -3.503 -11.705 -5.398 1.00 88.44 189 GLN A C 1
ATOM 1464 O O . GLN A 1 189 ? -4.420 -11.899 -6.192 1.00 88.44 189 GLN A O 1
ATOM 1469 N N . CYS A 1 190 ? -3.117 -10.478 -5.038 1.00 92.56 190 CYS A N 1
ATOM 1470 C CA . CYS A 1 190 ? -3.737 -9.261 -5.557 1.00 92.56 190 CYS A CA 1
ATOM 1471 C C . CYS A 1 190 ? -3.627 -9.179 -7.081 1.00 92.56 190 CYS A C 1
ATOM 1473 O O . CYS A 1 190 ? -4.642 -8.988 -7.742 1.00 92.56 190 CYS A O 1
ATOM 1475 N N . MET A 1 191 ? -2.444 -9.416 -7.657 1.00 94.56 191 MET A N 1
ATOM 1476 C CA . MET A 1 191 ? -2.269 -9.390 -9.115 1.00 94.56 191 MET A CA 1
ATOM 1477 C C . MET A 1 191 ? -3.152 -10.419 -9.821 1.00 94.56 191 MET A C 1
ATOM 1479 O O . MET A 1 191 ? -3.783 -10.100 -10.828 1.00 94.56 191 MET A O 1
ATOM 1483 N N . ARG A 1 192 ? -3.246 -11.641 -9.282 1.00 94.19 192 ARG A N 1
ATOM 1484 C CA . ARG A 1 192 ? -4.148 -12.672 -9.813 1.00 94.19 192 ARG A CA 1
ATOM 1485 C C . ARG A 1 192 ? -5.609 -12.222 -9.753 1.00 94.19 192 ARG A C 1
ATOM 1487 O O . ARG A 1 192 ? -6.304 -12.314 -10.759 1.00 94.19 192 ARG A O 1
ATOM 1494 N N . LEU A 1 193 ? -6.060 -11.710 -8.607 1.00 94.88 193 LEU A N 1
ATOM 1495 C CA . LEU A 1 193 ? -7.433 -11.230 -8.428 1.00 94.88 193 LEU A CA 1
ATOM 1496 C C . LEU A 1 193 ? -7.742 -10.026 -9.330 1.00 94.88 193 LEU A C 1
ATOM 1498 O O . LEU A 1 193 ? -8.827 -9.952 -9.895 1.00 94.88 193 LEU A O 1
ATOM 1502 N N . CYS A 1 194 ? -6.792 -9.115 -9.537 1.00 97.06 194 CYS A N 1
ATOM 1503 C CA . CYS A 1 194 ? -6.927 -8.013 -10.487 1.00 97.06 194 CYS A CA 1
ATOM 1504 C C . CYS A 1 194 ? -7.125 -8.517 -11.924 1.00 97.06 194 CYS A C 1
ATOM 1506 O O . CYS A 1 194 ? -8.015 -8.030 -12.616 1.00 97.06 194 CYS A O 1
ATOM 1508 N N . LYS A 1 195 ? -6.345 -9.515 -12.362 1.00 96.44 195 LYS A N 1
ATOM 1509 C CA . LYS A 1 195 ? -6.504 -10.139 -13.690 1.00 96.44 195 LYS A CA 1
ATOM 1510 C C . LYS A 1 195 ? -7.849 -10.861 -13.833 1.00 96.44 195 LYS A C 1
ATOM 1512 O O . LYS A 1 195 ? -8.439 -10.833 -14.905 1.00 96.44 195 LYS A O 1
ATOM 1517 N N . GLU A 1 196 ? -8.328 -11.489 -12.761 1.00 97.12 196 GLU A N 1
ATOM 1518 C CA . GLU A 1 196 ? -9.578 -12.258 -12.735 1.00 97.12 196 GLU A CA 1
ATOM 1519 C C . GLU A 1 196 ? -10.825 -11.358 -12.726 1.00 97.12 196 GLU A C 1
ATOM 1521 O O . GLU A 1 196 ? -11.731 -11.546 -13.533 1.00 97.12 196 GLU A O 1
ATOM 1526 N N . TYR A 1 197 ? -10.870 -10.364 -11.835 1.00 97.75 197 TYR A N 1
ATOM 1527 C CA . TYR A 1 197 ? -12.072 -9.560 -11.585 1.00 97.75 197 TYR A CA 1
ATOM 1528 C C . TYR A 1 197 ? -12.082 -8.213 -12.306 1.00 97.75 197 TYR A C 1
ATOM 1530 O O . TYR A 1 197 ? -13.150 -7.634 -12.490 1.00 97.75 197 TYR A O 1
ATOM 1538 N N . LEU A 1 198 ? -10.921 -7.700 -12.720 1.00 97.25 198 LEU A N 1
ATOM 1539 C CA . LEU A 1 198 ? -10.780 -6.383 -13.344 1.00 97.25 198 LEU A CA 1
ATOM 1540 C C . LEU A 1 198 ? -9.958 -6.442 -14.653 1.00 97.25 198 LEU A C 1
ATOM 1542 O O . LEU A 1 198 ? -9.075 -5.602 -14.845 1.00 97.25 198 LEU A O 1
ATOM 1546 N N . PRO A 1 199 ? -10.231 -7.380 -15.587 1.00 96.25 199 PRO A N 1
ATOM 1547 C CA . PRO A 1 199 ? -9.377 -7.614 -16.760 1.00 96.25 199 PRO A CA 1
ATOM 1548 C C . PRO A 1 199 ? -9.313 -6.427 -17.733 1.00 96.25 199 PRO A C 1
ATOM 1550 O O . PRO A 1 199 ? -8.317 -6.258 -18.431 1.00 96.25 199 PRO A O 1
ATOM 1553 N N . ASN A 1 200 ? -10.359 -5.593 -17.772 1.00 96.38 200 ASN A N 1
ATOM 1554 C CA . ASN A 1 200 ? -10.479 -4.452 -18.690 1.00 96.38 200 ASN A CA 1
ATOM 1555 C C . ASN A 1 200 ? -10.138 -3.103 -18.037 1.00 96.38 200 ASN A C 1
ATOM 1557 O O . ASN A 1 200 ? -10.252 -2.056 -18.677 1.00 96.38 200 ASN A O 1
ATOM 1561 N N . ASN A 1 201 ? -9.768 -3.095 -16.755 1.00 96.38 201 ASN A N 1
ATOM 1562 C CA . ASN A 1 201 ? -9.411 -1.866 -16.060 1.00 96.38 201 ASN A CA 1
ATOM 1563 C C . ASN A 1 201 ? -7.949 -1.515 -16.386 1.00 96.38 201 ASN A C 1
ATOM 1565 O O . ASN A 1 201 ? -7.019 -2.253 -16.080 1.00 96.38 201 ASN A O 1
ATOM 1569 N N . LYS A 1 202 ? -7.733 -0.363 -17.025 1.00 96.56 202 LYS A N 1
ATOM 1570 C CA . LYS A 1 202 ? -6.396 0.058 -17.476 1.00 96.56 202 LYS A CA 1
ATOM 1571 C C . LYS A 1 202 ? -5.393 0.214 -16.326 1.00 96.56 202 LYS A C 1
ATOM 1573 O O . LYS A 1 202 ? -4.211 -0.065 -16.504 1.00 96.56 202 LYS A O 1
ATOM 1578 N N . ARG A 1 203 ? -5.864 0.609 -15.137 1.00 96.31 203 ARG A N 1
ATOM 1579 C CA . ARG A 1 203 ? -5.027 0.764 -13.935 1.00 96.31 203 ARG A CA 1
ATOM 1580 C C . ARG A 1 203 ? -4.511 -0.594 -13.468 1.00 96.31 203 ARG A C 1
ATOM 1582 O O . ARG A 1 203 ? -3.325 -0.744 -13.195 1.00 96.31 203 ARG A O 1
ATOM 1589 N N . THR A 1 204 ? -5.391 -1.597 -13.420 1.00 96.00 204 THR A N 1
ATOM 1590 C CA . THR A 1 204 ? -5.021 -2.963 -13.018 1.00 96.00 204 THR A CA 1
ATOM 1591 C C . THR A 1 204 ? -4.142 -3.633 -14.071 1.00 96.00 204 THR A C 1
ATOM 1593 O O . THR A 1 204 ? -3.213 -4.348 -13.712 1.00 96.00 204 THR A O 1
ATOM 1596 N N . GLN A 1 205 ? -4.354 -3.346 -15.358 1.00 97.38 205 GLN A N 1
ATOM 1597 C CA . GLN A 1 205 ? -3.449 -3.781 -16.423 1.00 97.38 205 GLN A CA 1
ATOM 1598 C C . GLN A 1 205 ? -2.037 -3.217 -16.216 1.00 97.38 205 GLN A C 1
ATOM 1600 O O . GLN A 1 205 ? -1.093 -4.001 -16.154 1.00 97.38 205 GLN A O 1
ATOM 1605 N N . LEU A 1 206 ? -1.888 -1.903 -16.001 1.00 98.00 206 LEU A N 1
ATOM 1606 C CA . LEU A 1 206 ? -0.585 -1.271 -15.754 1.00 98.00 206 LEU A CA 1
ATOM 1607 C C . LEU A 1 206 ? 0.151 -1.899 -14.560 1.00 98.00 206 LEU A C 1
ATOM 1609 O O . LEU A 1 206 ? 1.290 -2.337 -14.709 1.00 98.00 206 LEU A O 1
ATOM 1613 N N . VAL A 1 207 ? -0.493 -2.004 -13.392 1.00 97.31 207 VAL A N 1
ATOM 1614 C CA . VAL A 1 207 ? 0.153 -2.586 -12.195 1.00 97.31 207 VAL A CA 1
ATOM 1615 C C . VAL A 1 207 ? 0.509 -4.060 -12.383 1.00 97.31 207 VAL A C 1
ATOM 1617 O O . VAL A 1 207 ? 1.558 -4.494 -11.910 1.00 97.31 207 VAL A O 1
ATOM 1620 N N . THR A 1 208 ? -0.307 -4.832 -13.110 1.00 97.00 208 THR A N 1
ATOM 1621 C CA . THR A 1 208 ? 0.024 -6.234 -13.402 1.00 97.00 208 THR A CA 1
ATOM 1622 C C . THR A 1 208 ? 1.186 -6.357 -14.382 1.00 97.00 208 THR A C 1
ATOM 1624 O O . THR A 1 208 ? 2.051 -7.197 -14.162 1.00 97.00 208 THR A O 1
ATOM 1627 N N . THR A 1 209 ? 1.278 -5.481 -15.388 1.00 97.81 209 THR A N 1
ATOM 1628 C CA . THR A 1 209 ? 2.429 -5.407 -16.298 1.00 97.81 209 THR A CA 1
ATOM 1629 C C . THR A 1 209 ? 3.702 -5.039 -15.545 1.00 97.81 209 THR A C 1
ATOM 1631 O O . THR A 1 209 ? 4.735 -5.677 -15.749 1.00 97.81 209 THR A O 1
ATOM 1634 N N . ILE A 1 210 ? 3.635 -4.056 -14.639 1.00 97.69 210 ILE A N 1
ATOM 1635 C CA . ILE A 1 210 ? 4.762 -3.683 -13.777 1.00 97.69 210 ILE A CA 1
ATOM 1636 C C . ILE A 1 210 ? 5.194 -4.885 -12.943 1.00 97.69 210 ILE A C 1
ATOM 1638 O O . ILE A 1 210 ? 6.373 -5.220 -12.941 1.00 97.69 210 ILE A O 1
ATOM 1642 N N . TYR A 1 211 ? 4.262 -5.572 -12.281 1.00 95.06 211 TYR A N 1
ATOM 1643 C CA . TYR A 1 211 ? 4.582 -6.740 -11.466 1.00 95.06 211 TYR A CA 1
ATOM 1644 C C . TYR A 1 211 ? 5.201 -7.878 -12.294 1.00 95.06 211 TYR A C 1
ATOM 1646 O O . TYR A 1 211 ? 6.283 -8.361 -11.960 1.00 95.06 211 TYR A O 1
ATOM 1654 N N . ASP A 1 212 ? 4.559 -8.285 -13.389 1.00 94.62 212 ASP A N 1
ATOM 1655 C CA . ASP A 1 212 ? 5.024 -9.392 -14.231 1.00 94.62 212 ASP A CA 1
ATOM 1656 C C . ASP A 1 212 ? 6.397 -9.089 -14.855 1.00 94.62 212 ASP A C 1
ATOM 1658 O O . ASP A 1 212 ? 7.246 -9.973 -14.945 1.00 94.62 212 ASP A O 1
ATOM 1662 N N . THR A 1 213 ? 6.650 -7.834 -15.234 1.00 95.31 213 THR A N 1
ATOM 1663 C CA . THR A 1 213 ? 7.916 -7.427 -15.857 1.00 95.31 213 THR A CA 1
ATOM 1664 C C . THR A 1 213 ? 9.006 -7.216 -14.808 1.00 95.31 213 THR A C 1
ATOM 1666 O O . THR A 1 213 ? 10.024 -7.903 -14.817 1.00 95.31 213 THR A O 1
ATOM 1669 N N . CYS A 1 214 ? 8.789 -6.311 -13.853 1.00 94.00 214 CYS A N 1
ATOM 1670 C CA . CYS A 1 214 ? 9.804 -5.919 -12.879 1.00 94.00 214 CYS A CA 1
ATOM 1671 C C . CYS A 1 214 ? 10.178 -7.071 -11.948 1.00 94.00 214 CYS A C 1
ATOM 1673 O O . CYS A 1 214 ? 11.358 -7.347 -11.757 1.00 94.00 214 CYS A O 1
ATOM 1675 N N . LYS A 1 215 ? 9.186 -7.774 -11.391 1.00 88.56 215 LYS A N 1
ATOM 1676 C CA . LYS A 1 215 ? 9.437 -8.929 -10.521 1.00 88.56 215 LYS A CA 1
ATOM 1677 C C . LYS A 1 215 ? 9.632 -10.204 -11.333 1.00 88.56 215 LYS A C 1
ATOM 1679 O O . LYS A 1 215 ? 10.603 -10.917 -11.109 1.00 88.56 215 LYS A O 1
ATOM 1684 N N . GLY A 1 216 ? 8.695 -10.516 -12.229 1.00 88.19 216 GLY A N 1
ATOM 1685 C CA . GLY A 1 216 ? 8.668 -11.805 -12.924 1.00 88.19 216 GLY A CA 1
ATOM 1686 C C . GLY A 1 216 ? 9.804 -11.973 -13.934 1.00 88.19 216 GLY A C 1
ATOM 1687 O O . GLY A 1 216 ? 10.520 -12.969 -13.876 1.00 88.19 216 GLY A O 1
ATOM 1688 N N . LYS A 1 217 ? 9.991 -10.998 -14.833 1.00 91.31 217 LYS A N 1
ATOM 1689 C CA . LYS A 1 217 ? 11.030 -11.039 -15.876 1.00 91.31 217 LYS A CA 1
ATOM 1690 C C . LYS A 1 217 ? 12.404 -10.627 -15.343 1.00 91.31 217 LYS A C 1
ATOM 1692 O O . LYS A 1 217 ? 13.377 -11.329 -15.596 1.00 91.31 217 LYS A O 1
ATOM 1697 N N . TRP A 1 218 ? 12.492 -9.508 -14.622 1.00 91.44 218 TRP A N 1
ATOM 1698 C CA . TRP A 1 218 ? 13.779 -8.923 -14.212 1.00 91.44 218 TRP A CA 1
ATOM 1699 C C . TRP A 1 218 ? 14.213 -9.262 -12.782 1.00 91.44 218 TRP A C 1
ATOM 1701 O O . TRP A 1 218 ? 15.299 -8.868 -12.375 1.00 91.44 218 TRP A O 1
ATOM 1711 N N . GLY A 1 219 ? 13.400 -9.963 -11.984 1.00 87.75 219 GLY A N 1
ATOM 1712 C CA . GLY A 1 219 ? 13.788 -10.326 -10.614 1.00 87.75 219 GLY A CA 1
ATOM 1713 C C . GLY A 1 219 ? 14.066 -9.120 -9.707 1.00 87.75 219 GLY A C 1
ATOM 1714 O O . GLY A 1 219 ? 14.876 -9.221 -8.793 1.00 87.75 219 GLY A O 1
ATOM 1715 N N . TYR A 1 220 ? 13.396 -7.994 -9.966 1.00 90.81 220 TYR A N 1
ATOM 1716 C CA . TYR A 1 220 ? 13.595 -6.665 -9.378 1.00 90.81 220 TYR A CA 1
ATOM 1717 C C . TYR A 1 220 ? 14.857 -5.904 -9.807 1.00 90.81 220 TYR A C 1
ATOM 1719 O O . TYR A 1 220 ? 15.084 -4.790 -9.327 1.00 90.81 220 TYR A O 1
ATOM 1727 N N . GLU A 1 221 ? 15.675 -6.450 -10.697 1.00 91.50 221 GLU A N 1
ATOM 1728 C CA . GLU A 1 221 ? 16.873 -5.773 -11.193 1.00 91.50 221 GLU A CA 1
ATOM 1729 C C . GLU A 1 221 ? 16.521 -4.712 -12.243 1.00 91.50 221 GLU A C 1
ATOM 1731 O O . GLU A 1 221 ? 15.427 -4.702 -12.818 1.00 91.50 221 GLU A O 1
ATOM 1736 N N . LEU A 1 222 ? 17.448 -3.780 -12.468 1.00 94.69 222 LEU A N 1
ATOM 1737 C CA . LEU A 1 222 ? 17.362 -2.879 -13.612 1.00 94.69 222 LEU A CA 1
ATOM 1738 C C . LEU A 1 222 ? 17.809 -3.635 -14.871 1.00 94.69 222 LEU A C 1
ATOM 1740 O O . LEU A 1 222 ? 18.850 -4.294 -14.838 1.00 94.69 222 LEU A O 1
ATOM 1744 N N . PRO A 1 223 ? 17.076 -3.531 -15.989 1.00 95.31 223 PRO A N 1
ATOM 1745 C CA . PRO A 1 223 ? 17.479 -4.185 -17.223 1.00 95.31 223 PRO A CA 1
ATOM 1746 C C . PRO A 1 223 ? 18.747 -3.557 -17.820 1.00 95.31 223 PRO A C 1
ATOM 1748 O O . PRO A 1 223 ? 18.999 -2.351 -17.693 1.00 95.31 223 PRO A O 1
ATOM 1751 N N . ASN A 1 224 ? 19.533 -4.390 -18.507 1.00 93.69 224 ASN A N 1
ATOM 1752 C CA . ASN A 1 224 ? 20.786 -3.984 -19.153 1.00 93.69 224 ASN A CA 1
ATOM 1753 C C . ASN A 1 224 ? 20.592 -3.528 -20.605 1.00 93.69 224 ASN A C 1
ATOM 1755 O O . ASN A 1 224 ? 21.318 -2.650 -21.068 1.00 93.69 224 ASN A O 1
ATOM 1759 N N . ASP A 1 225 ? 19.651 -4.126 -21.339 1.00 96.62 225 ASP A N 1
ATOM 1760 C CA . ASP A 1 225 ? 19.426 -3.789 -22.743 1.00 96.62 225 ASP A CA 1
ATOM 1761 C C . ASP A 1 225 ? 18.583 -2.514 -22.910 1.00 96.62 225 ASP A C 1
ATOM 1763 O O . ASP A 1 225 ? 17.745 -2.170 -22.077 1.00 96.62 225 ASP A O 1
ATOM 1767 N N . ALA A 1 226 ? 18.832 -1.778 -23.995 1.00 97.50 226 ALA A N 1
ATOM 1768 C CA . ALA A 1 226 ? 18.230 -0.463 -24.210 1.00 97.50 226 ALA A CA 1
ATOM 1769 C C . ALA A 1 226 ? 16.697 -0.509 -24.349 1.00 97.50 226 ALA A C 1
ATOM 1771 O O . ALA A 1 226 ? 16.024 0.421 -23.910 1.00 97.50 226 ALA A O 1
ATOM 1772 N N . ALA A 1 227 ? 16.149 -1.585 -24.923 1.00 97.88 227 ALA A N 1
ATOM 1773 C CA . ALA A 1 227 ? 14.713 -1.720 -25.155 1.00 97.88 227 ALA A CA 1
ATOM 1774 C C . ALA A 1 227 ? 13.949 -1.960 -23.844 1.00 97.88 227 ALA A C 1
ATOM 1776 O O . ALA A 1 227 ? 12.932 -1.317 -23.588 1.00 97.88 227 ALA A O 1
ATOM 1777 N N . ASP A 1 228 ? 14.460 -2.832 -22.975 1.00 97.81 228 ASP A N 1
ATOM 1778 C CA . ASP A 1 228 ? 13.887 -3.078 -21.656 1.00 97.81 228 ASP A CA 1
ATOM 1779 C C . ASP A 1 228 ? 14.061 -1.857 -20.735 1.00 97.81 228 ASP A C 1
ATOM 1781 O O . ASP A 1 228 ? 13.179 -1.571 -19.923 1.00 97.81 228 ASP A O 1
ATOM 1785 N N . ARG A 1 229 ? 15.149 -1.085 -20.876 1.00 98.19 229 ARG A N 1
ATOM 1786 C CA . ARG A 1 229 ? 15.300 0.201 -20.169 1.00 98.19 229 ARG A CA 1
ATOM 1787 C C . ARG A 1 229 ? 14.275 1.231 -20.629 1.00 98.19 229 ARG A C 1
ATOM 1789 O O . ARG A 1 229 ? 13.665 1.889 -19.790 1.00 98.19 229 ARG A O 1
ATOM 1796 N N . GLU A 1 230 ? 14.039 1.353 -21.932 1.00 98.38 230 GLU A N 1
ATOM 1797 C CA . GLU A 1 230 ? 12.984 2.223 -22.461 1.00 98.38 230 GLU A CA 1
ATOM 1798 C C . GLU A 1 230 ? 11.600 1.787 -21.959 1.00 98.38 230 GLU A C 1
ATOM 1800 O O . GLU A 1 230 ? 10.812 2.620 -21.505 1.00 98.38 230 GLU A O 1
ATOM 1805 N N . LEU A 1 231 ? 11.331 0.476 -21.937 1.00 98.38 231 LEU A N 1
ATOM 1806 C CA . LEU A 1 231 ? 10.111 -0.076 -21.354 1.00 98.38 231 LEU A CA 1
ATOM 1807 C C . LEU A 1 231 ? 9.967 0.301 -19.873 1.00 98.38 231 LEU A C 1
ATOM 1809 O O . LEU A 1 231 ? 8.920 0.813 -19.481 1.00 98.38 231 LEU A O 1
ATOM 1813 N N . LEU A 1 232 ? 11.001 0.092 -19.051 1.00 98.50 232 LEU A N 1
ATOM 1814 C CA . LEU A 1 232 ? 10.970 0.470 -17.635 1.00 98.50 232 LEU A CA 1
ATOM 1815 C C . LEU A 1 232 ? 10.729 1.973 -17.465 1.00 98.50 232 LEU A C 1
ATOM 1817 O O . LEU A 1 232 ? 9.914 2.373 -16.635 1.00 98.50 232 LEU A O 1
ATOM 1821 N N . ARG A 1 233 ? 11.385 2.814 -18.271 1.00 98.44 233 ARG A N 1
ATOM 1822 C CA . ARG A 1 233 ? 11.177 4.265 -18.239 1.00 98.44 233 ARG A CA 1
ATOM 1823 C C . ARG A 1 233 ? 9.723 4.637 -18.529 1.00 98.44 233 ARG A C 1
ATOM 1825 O O . ARG A 1 233 ? 9.178 5.469 -17.807 1.00 98.44 233 ARG A O 1
ATOM 1832 N N . ASN A 1 234 ? 9.086 4.001 -19.511 1.00 98.44 234 ASN A N 1
ATOM 1833 C CA . ASN A 1 234 ? 7.672 4.226 -19.828 1.00 98.44 234 ASN A CA 1
ATOM 1834 C C . ASN A 1 234 ? 6.744 3.759 -18.692 1.00 98.44 234 ASN A C 1
ATOM 1836 O O . ASN A 1 234 ? 5.822 4.476 -18.312 1.00 98.44 234 ASN A O 1
ATOM 1840 N N . LEU A 1 235 ? 7.030 2.610 -18.070 1.00 98.44 235 LEU A N 1
ATOM 1841 C CA . LEU A 1 235 ? 6.282 2.145 -16.895 1.00 98.44 235 LEU A CA 1
ATOM 1842 C C . LEU A 1 235 ? 6.403 3.123 -15.712 1.00 98.44 235 LEU A C 1
ATOM 1844 O O . LEU A 1 235 ? 5.409 3.434 -15.052 1.00 98.44 235 LEU A O 1
ATOM 1848 N N . CYS A 1 236 ? 7.606 3.644 -15.455 1.00 98.38 236 CYS A N 1
ATOM 1849 C CA . CYS A 1 236 ? 7.842 4.660 -14.429 1.00 98.38 236 CYS A CA 1
ATOM 1850 C C . CYS A 1 236 ? 7.143 5.988 -14.749 1.00 98.38 236 CYS A C 1
ATOM 1852 O O . CYS A 1 236 ? 6.613 6.626 -13.842 1.00 98.38 236 CYS A O 1
ATOM 1854 N N . HIS A 1 237 ? 7.119 6.395 -16.020 1.00 98.31 237 HIS A N 1
ATOM 1855 C CA . HIS A 1 237 ? 6.399 7.584 -16.473 1.00 98.31 237 HIS A CA 1
ATOM 1856 C C . HIS A 1 237 ? 4.903 7.483 -16.130 1.00 98.31 237 HIS A C 1
ATOM 1858 O O . HIS A 1 237 ? 4.348 8.341 -15.442 1.00 98.31 237 HIS A O 1
ATOM 1864 N N . ASP A 1 238 ? 4.261 6.382 -16.519 1.00 98.06 238 ASP A N 1
ATOM 1865 C CA . ASP A 1 238 ? 2.816 6.205 -16.336 1.00 98.06 238 ASP A CA 1
ATOM 1866 C C . ASP A 1 238 ? 2.418 6.013 -14.862 1.00 98.06 238 ASP A C 1
ATOM 1868 O O . ASP A 1 238 ? 1.280 6.287 -14.464 1.00 98.06 238 ASP A O 1
ATOM 1872 N N . THR A 1 239 ? 3.371 5.606 -14.017 1.00 98.19 239 THR A N 1
ATOM 1873 C CA . THR A 1 239 ? 3.155 5.411 -12.578 1.00 98.19 239 THR A CA 1
ATOM 1874 C C . THR A 1 239 ? 2.763 6.705 -11.862 1.00 98.19 239 THR A C 1
ATOM 1876 O O . THR A 1 239 ? 1.964 6.648 -10.929 1.00 98.19 239 THR A O 1
ATOM 1879 N N . LEU A 1 240 ? 3.228 7.881 -12.300 1.00 98.19 240 LEU A N 1
ATOM 1880 C CA . LEU A 1 240 ? 2.871 9.137 -11.629 1.00 98.19 240 LEU A CA 1
ATOM 1881 C C . LEU A 1 240 ? 1.375 9.464 -11.745 1.00 98.19 240 LEU A C 1
ATOM 1883 O O . LEU A 1 240 ? 0.769 9.942 -10.781 1.00 98.19 240 LEU A O 1
ATOM 1887 N N . SER A 1 241 ? 0.765 9.203 -12.908 1.00 97.75 241 SER A N 1
ATOM 1888 C CA . SER A 1 241 ? -0.689 9.364 -13.069 1.00 97.75 241 SER A CA 1
ATOM 1889 C C . SER A 1 241 ? -1.421 8.428 -12.114 1.00 97.75 241 SER A C 1
ATOM 1891 O O . SER A 1 241 ? -2.327 8.843 -11.393 1.00 97.75 241 SER A O 1
ATOM 1893 N N . LEU A 1 242 ? -0.956 7.180 -12.041 1.00 98.19 242 LEU A N 1
ATOM 1894 C CA . LEU A 1 242 ? -1.531 6.162 -11.178 1.00 98.19 242 LEU A CA 1
ATOM 1895 C C . LEU A 1 242 ? -1.418 6.516 -9.679 1.00 98.19 242 LEU A C 1
ATOM 1897 O O . LEU A 1 242 ? -2.380 6.314 -8.941 1.00 98.19 242 LEU A O 1
ATOM 1901 N N . GLU A 1 243 ? -0.292 7.069 -9.215 1.00 98.62 243 GLU A N 1
ATOM 1902 C CA . GLU A 1 243 ? -0.127 7.543 -7.827 1.00 98.62 243 GLU A CA 1
ATOM 1903 C C . GLU A 1 243 ? -1.111 8.674 -7.482 1.00 98.62 243 GLU A C 1
ATOM 1905 O O . GLU A 1 243 ? -1.688 8.697 -6.392 1.00 98.62 243 GLU A O 1
ATOM 1910 N N . ASN A 1 244 ? -1.325 9.608 -8.409 1.00 98.44 244 ASN A N 1
ATOM 1911 C CA . ASN A 1 244 ? -2.266 10.711 -8.221 1.00 98.44 244 ASN A CA 1
ATOM 1912 C C . ASN A 1 244 ? -3.724 10.235 -8.215 1.00 98.44 244 ASN A C 1
ATOM 1914 O O . ASN A 1 244 ? -4.508 10.649 -7.360 1.00 98.44 244 ASN A O 1
ATOM 1918 N N . GLU A 1 245 ? -4.079 9.313 -9.110 1.00 97.62 245 GLU A N 1
ATOM 1919 C CA . GLU A 1 245 ? -5.389 8.656 -9.104 1.00 97.62 245 GLU A CA 1
ATOM 1920 C C . GLU A 1 245 ? -5.619 7.860 -7.813 1.00 97.62 245 GLU A C 1
ATOM 1922 O O . GLU A 1 245 ? -6.702 7.925 -7.230 1.00 97.62 245 GLU A O 1
ATOM 1927 N N . TYR A 1 246 ? -4.598 7.151 -7.324 1.00 98.19 246 TYR A N 1
ATOM 1928 C CA . TYR A 1 246 ? -4.641 6.460 -6.036 1.00 98.19 246 TYR A CA 1
ATOM 1929 C C . TYR A 1 246 ? -4.961 7.424 -4.891 1.00 98.19 246 TYR A C 1
ATOM 1931 O O . TYR A 1 246 ? -5.865 7.158 -4.101 1.00 98.19 246 TYR A O 1
ATOM 1939 N N . LEU A 1 247 ? -4.279 8.569 -4.817 1.00 98.50 247 LEU A N 1
ATOM 1940 C CA . LEU A 1 247 ? -4.554 9.570 -3.787 1.00 98.50 247 LEU A CA 1
ATOM 1941 C C . LEU A 1 247 ? -5.971 10.143 -3.903 1.00 98.50 247 LEU A C 1
ATOM 1943 O O . LEU A 1 247 ? -6.607 10.389 -2.882 1.00 98.50 247 LEU A O 1
ATOM 1947 N N . GLN A 1 248 ? -6.521 10.271 -5.111 1.00 98.25 248 GLN A N 1
ATOM 1948 C CA . GLN A 1 248 ? -7.922 10.656 -5.280 1.00 98.25 248 GLN A CA 1
ATOM 1949 C C . GLN A 1 248 ? -8.893 9.587 -4.746 1.00 98.25 248 GLN A C 1
ATOM 1951 O O . GLN A 1 248 ? -9.890 9.927 -4.103 1.00 98.25 248 GLN A O 1
ATOM 1956 N N . LEU A 1 249 ? -8.610 8.297 -4.966 1.00 98.44 249 LEU A N 1
ATOM 1957 C CA . LEU A 1 249 ? -9.397 7.198 -4.389 1.00 98.44 249 LEU A CA 1
ATOM 1958 C C . LEU A 1 249 ? -9.328 7.212 -2.858 1.00 98.44 249 LEU A C 1
ATOM 1960 O O . LEU A 1 249 ? -10.366 7.139 -2.196 1.00 98.44 249 LEU A O 1
ATOM 1964 N N . CYS A 1 250 ? -8.124 7.374 -2.301 1.00 98.56 250 CYS A N 1
ATOM 1965 C CA . CYS A 1 250 ? -7.903 7.521 -0.864 1.00 98.56 250 CYS A CA 1
ATOM 1966 C C . CYS A 1 250 ? -8.710 8.689 -0.301 1.00 98.56 250 CYS A C 1
ATOM 1968 O O . CYS A 1 250 ? -9.432 8.513 0.676 1.00 98.56 250 CYS A O 1
ATOM 1970 N N . ARG A 1 251 ? -8.629 9.864 -0.936 1.00 98.38 251 ARG A N 1
ATOM 1971 C CA . ARG A 1 251 ? -9.366 11.069 -0.541 1.00 98.38 251 ARG A CA 1
ATOM 1972 C C . ARG A 1 251 ? -10.865 10.806 -0.444 1.00 98.38 251 ARG A C 1
ATOM 1974 O O . ARG A 1 251 ? -11.468 11.095 0.586 1.00 98.38 251 ARG A O 1
ATOM 1981 N N . ASN A 1 252 ? -11.453 10.225 -1.490 1.00 98.38 252 ASN A N 1
ATOM 1982 C CA . ASN A 1 252 ? -12.887 9.937 -1.536 1.00 98.38 252 ASN A CA 1
ATOM 1983 C C . ASN A 1 252 ? -13.303 8.963 -0.424 1.00 98.38 252 ASN A C 1
ATOM 1985 O O . ASN A 1 252 ? -14.310 9.184 0.250 1.00 98.38 252 ASN A O 1
ATOM 1989 N N . TYR A 1 253 ? -12.511 7.912 -0.202 1.00 98.62 253 TYR A N 1
ATOM 1990 C CA . TYR A 1 253 ? -12.795 6.932 0.840 1.00 98.62 253 TYR A CA 1
ATOM 1991 C C . TYR A 1 253 ? -12.663 7.526 2.247 1.00 98.62 253 TYR A C 1
ATOM 1993 O O . TYR A 1 253 ? -13.558 7.366 3.076 1.00 98.62 253 TYR A O 1
ATOM 2001 N N . ILE A 1 254 ? -11.576 8.258 2.507 1.00 98.44 254 ILE A N 1
ATOM 2002 C CA . ILE A 1 254 ? -11.324 8.943 3.779 1.00 98.44 254 ILE A CA 1
ATOM 2003 C C . ILE A 1 254 ? -12.465 9.911 4.088 1.00 98.44 254 ILE A C 1
ATOM 2005 O O . ILE A 1 254 ? -13.009 9.853 5.187 1.00 98.44 254 ILE A O 1
ATOM 2009 N N . LEU A 1 255 ? -12.877 10.749 3.131 1.00 98.56 255 LEU A N 1
ATOM 2010 C CA . LEU A 1 255 ? -13.979 11.696 3.320 1.00 98.56 255 LEU A CA 1
ATOM 2011 C C . LEU A 1 255 ? -15.276 10.979 3.727 1.00 98.56 255 LEU A C 1
ATOM 2013 O O . LEU A 1 255 ? -15.942 11.394 4.678 1.00 98.56 255 LEU A O 1
ATOM 2017 N N . ALA A 1 256 ? -15.601 9.860 3.071 1.00 98.38 256 ALA A N 1
ATOM 2018 C CA . ALA A 1 256 ? -16.752 9.042 3.446 1.00 98.38 256 ALA A CA 1
ATOM 2019 C C . ALA A 1 256 ? -16.638 8.515 4.889 1.00 98.38 256 ALA A C 1
ATOM 2021 O O . ALA A 1 256 ? -17.607 8.600 5.645 1.00 98.38 256 ALA A O 1
ATOM 2022 N N . GLN A 1 257 ? -15.456 8.047 5.310 1.00 97.94 257 GLN A N 1
ATOM 2023 C CA . GLN A 1 257 ? -15.227 7.585 6.685 1.00 97.94 257 GLN A CA 1
ATOM 2024 C C . GLN A 1 257 ? -15.277 8.720 7.719 1.00 97.94 257 GLN A C 1
ATOM 2026 O O . GLN A 1 257 ? -15.797 8.519 8.816 1.00 97.94 257 GLN A O 1
ATOM 2031 N N . LEU A 1 258 ? -14.817 9.930 7.388 1.00 97.94 258 LEU A N 1
ATOM 2032 C CA . LEU A 1 258 ? -14.943 11.083 8.286 1.00 97.94 258 LEU A CA 1
ATOM 2033 C C . LEU A 1 258 ? -16.413 11.432 8.562 1.00 97.94 258 LEU A C 1
ATOM 2035 O O . LEU A 1 258 ? -16.758 11.769 9.695 1.00 97.94 258 LEU A O 1
ATOM 2039 N N . HIS A 1 259 ? -17.287 11.317 7.559 1.00 97.69 259 HIS A N 1
ATOM 2040 C CA . HIS A 1 259 ? -18.717 11.587 7.720 1.00 97.69 259 HIS A CA 1
ATOM 2041 C C . HIS A 1 259 ? -19.476 10.422 8.365 1.00 97.69 259 HIS A C 1
ATOM 2043 O O . HIS A 1 259 ? -20.212 10.618 9.334 1.00 97.69 259 HIS A O 1
ATOM 2049 N N . GLN A 1 260 ? -19.301 9.213 7.835 1.00 96.62 260 GLN A N 1
ATOM 2050 C CA . GLN A 1 260 ? -20.183 8.069 8.093 1.00 96.62 260 GLN A CA 1
ATOM 2051 C C . GLN A 1 260 ? -19.517 6.957 8.909 1.00 96.62 260 GLN A C 1
ATOM 2053 O O . GLN A 1 260 ? -20.213 6.099 9.445 1.00 96.62 260 GLN A O 1
ATOM 2058 N N . GLY A 1 261 ? -18.188 6.971 9.027 1.00 95.00 261 GLY A N 1
ATOM 2059 C CA . GLY A 1 261 ? -17.432 5.946 9.736 1.00 95.00 261 GLY A CA 1
ATOM 2060 C C . GLY A 1 261 ? -17.719 5.918 11.237 1.00 95.00 261 GLY A C 1
ATOM 2061 O O . GLY A 1 261 ? -18.127 6.918 11.851 1.00 95.00 261 GLY A O 1
ATOM 2062 N N . GLY A 1 262 ? -17.471 4.756 11.839 1.00 93.62 262 GLY A N 1
ATOM 2063 C CA . GLY A 1 262 ? -17.440 4.603 13.285 1.00 93.62 262 GLY A CA 1
ATOM 2064 C C . GLY A 1 262 ? -16.267 5.363 13.905 1.00 93.62 262 GLY A C 1
ATOM 2065 O O . GLY A 1 262 ? -15.433 5.964 13.225 1.00 93.62 262 GLY A O 1
ATOM 2066 N N . THR A 1 263 ? -16.194 5.349 15.233 1.00 92.94 263 THR A N 1
ATOM 2067 C CA . THR A 1 263 ? -15.108 6.011 15.967 1.00 92.94 263 THR A CA 1
ATOM 2068 C C . THR A 1 263 ? -13.731 5.506 15.529 1.00 92.94 263 THR A C 1
ATOM 2070 O O . THR A 1 263 ? -12.829 6.312 15.322 1.00 92.94 263 THR A O 1
ATOM 2073 N N . ALA A 1 264 ? -13.566 4.193 15.336 1.00 89.75 264 ALA A N 1
ATOM 2074 C CA . ALA A 1 264 ? -12.285 3.602 14.948 1.00 89.75 264 ALA A CA 1
ATOM 2075 C C . ALA A 1 264 ? -11.854 4.015 13.529 1.00 89.75 264 ALA A C 1
ATOM 2077 O O . ALA A 1 264 ? -10.685 4.337 13.307 1.00 89.75 264 ALA A O 1
ATOM 2078 N N . GLU A 1 265 ? -12.791 4.048 12.579 1.00 94.12 265 GLU A N 1
ATOM 2079 C CA . GLU A 1 265 ? -12.543 4.514 11.215 1.00 94.12 265 GLU A CA 1
ATOM 2080 C C . GLU A 1 265 ? -12.199 6.002 11.191 1.00 94.12 265 GLU A C 1
ATOM 2082 O O . GLU A 1 265 ? -11.227 6.390 10.549 1.00 94.12 265 GLU A O 1
ATOM 2087 N N . LYS A 1 266 ? -12.927 6.836 11.942 1.00 96.81 266 LYS A N 1
ATOM 2088 C CA . LYS A 1 266 ? -12.633 8.274 12.065 1.00 96.81 266 LYS A CA 1
ATOM 2089 C C . LYS A 1 266 ? -11.251 8.524 12.670 1.00 96.81 266 LYS A C 1
ATOM 2091 O O . LYS A 1 266 ? -10.502 9.363 12.166 1.00 96.81 266 LYS A O 1
ATOM 2096 N N . GLN A 1 267 ? -10.882 7.784 13.716 1.00 94.69 267 GLN A N 1
ATOM 2097 C CA . GLN A 1 267 ? -9.551 7.871 14.328 1.00 94.69 267 GLN A CA 1
ATOM 2098 C C . GLN A 1 267 ? -8.443 7.550 13.318 1.00 94.69 267 GLN A C 1
ATOM 2100 O O . GLN A 1 267 ? -7.482 8.303 13.205 1.00 94.69 267 GLN A O 1
ATOM 2105 N N . GLN A 1 268 ? -8.583 6.483 12.530 1.00 94.06 268 GLN A N 1
ATOM 2106 C CA . GLN A 1 268 ? -7.573 6.148 11.525 1.00 94.06 268 GLN A CA 1
ATOM 2107 C C . GLN A 1 268 ? -7.587 7.088 10.317 1.00 94.06 268 GLN A C 1
ATOM 2109 O O . GLN A 1 268 ? -6.526 7.496 9.860 1.00 94.06 268 GLN A O 1
ATOM 2114 N N . ALA A 1 269 ? -8.759 7.489 9.827 1.00 97.19 269 ALA A N 1
ATOM 2115 C CA . ALA A 1 269 ? -8.888 8.448 8.734 1.00 97.19 269 ALA A CA 1
ATOM 2116 C C . ALA A 1 269 ? -8.177 9.772 9.072 1.00 97.19 269 ALA A C 1
ATOM 2118 O O . ALA A 1 269 ? -7.384 10.279 8.281 1.00 97.19 269 ALA A O 1
ATOM 2119 N N . THR A 1 270 ? -8.389 10.295 10.284 1.00 97.19 270 THR A N 1
ATOM 2120 C CA . THR A 1 270 ? -7.682 11.493 10.773 1.00 97.19 270 THR A CA 1
ATOM 2121 C C . THR A 1 270 ? -6.189 11.261 11.013 1.00 97.19 270 THR A C 1
ATOM 2123 O O . THR A 1 270 ? -5.399 12.185 10.835 1.00 97.19 270 THR A O 1
ATOM 2126 N N . HIS A 1 271 ? -5.773 10.042 11.366 1.00 95.81 271 HIS A N 1
ATOM 2127 C CA . HIS A 1 271 ? -4.359 9.673 11.452 1.00 95.81 271 HIS A CA 1
ATOM 2128 C C . HIS A 1 271 ? -3.677 9.675 10.075 1.00 95.81 271 HIS A C 1
ATOM 2130 O O . HIS A 1 271 ? -2.608 10.260 9.923 1.00 95.81 271 HIS A O 1
ATOM 2136 N N . ILE A 1 272 ? -4.321 9.108 9.051 1.00 96.94 272 ILE A N 1
ATOM 2137 C CA . ILE A 1 272 ? -3.824 9.109 7.666 1.00 96.94 272 ILE A CA 1
ATOM 2138 C C . ILE A 1 272 ? -3.675 10.536 7.130 1.00 96.94 272 ILE A C 1
ATOM 2140 O O . ILE A 1 272 ? -2.690 10.846 6.461 1.00 96.94 272 ILE A O 1
ATOM 2144 N N . LEU A 1 273 ? -4.609 11.431 7.461 1.00 97.81 273 LEU A N 1
ATOM 2145 C CA . LEU A 1 273 ? -4.556 12.841 7.054 1.00 97.81 273 LEU A CA 1
ATOM 2146 C C . LEU A 1 273 ? -3.422 13.642 7.715 1.00 97.81 273 LEU A C 1
ATOM 2148 O O . LEU A 1 273 ? -3.169 14.778 7.327 1.00 97.81 273 LEU A O 1
ATOM 2152 N N . GLN A 1 274 ? -2.684 13.058 8.662 1.00 96.38 274 GLN A N 1
ATOM 2153 C CA . GLN A 1 274 ? -1.418 13.634 9.130 1.00 96.38 274 GLN A CA 1
ATOM 2154 C C . GLN A 1 274 ? -0.260 13.345 8.159 1.00 96.38 274 GLN A C 1
ATOM 2156 O O . GLN A 1 274 ? 0.766 14.014 8.193 1.00 96.38 274 GLN A O 1
ATOM 2161 N N . SER A 1 275 ? -0.428 12.375 7.262 1.00 96.00 275 SER A N 1
ATOM 2162 C CA . SER A 1 275 ? 0.563 11.974 6.261 1.00 96.00 275 SER A CA 1
ATOM 2163 C C . SER A 1 275 ? 0.255 12.503 4.857 1.00 96.00 275 SER A C 1
ATOM 2165 O O . SER A 1 275 ? 1.139 12.503 4.000 1.00 96.00 275 SER A O 1
ATOM 2167 N N . VAL A 1 276 ? -0.972 12.964 4.599 1.00 96.69 276 VAL A N 1
ATOM 2168 C CA . VAL A 1 276 ? -1.391 13.535 3.309 1.00 96.69 276 VAL A CA 1
ATOM 2169 C C . VAL A 1 276 ? -2.219 14.792 3.543 1.00 96.69 276 VAL A C 1
ATOM 2171 O O . VAL A 1 276 ? -3.255 14.733 4.199 1.00 96.69 276 VAL A O 1
ATOM 2174 N N . ALA A 1 277 ? -1.785 15.913 2.970 1.00 96.00 277 ALA A N 1
ATOM 2175 C CA . ALA A 1 277 ? -2.464 17.198 3.069 1.00 96.00 277 ALA A CA 1
ATOM 2176 C C . ALA A 1 277 ? -3.293 17.464 1.802 1.00 96.00 277 ALA A C 1
ATOM 2178 O O . ALA A 1 277 ? -2.763 17.913 0.783 1.00 96.00 277 ALA A O 1
ATOM 2179 N N . TYR A 1 278 ? -4.599 17.195 1.863 1.00 96.12 278 TYR A N 1
ATOM 2180 C CA . TYR A 1 278 ? -5.527 17.567 0.793 1.00 96.12 278 TYR A CA 1
ATOM 2181 C C . TYR A 1 278 ? -5.980 19.019 0.965 1.00 96.12 278 TYR A C 1
ATOM 2183 O O . TYR A 1 278 ? -6.602 19.368 1.966 1.00 96.12 278 TYR A O 1
ATOM 2191 N N . ARG A 1 279 ? -5.714 19.864 -0.036 1.00 88.56 279 ARG A N 1
ATOM 2192 C CA . ARG A 1 279 ? -6.139 21.277 -0.068 1.00 88.56 279 ARG A CA 1
ATOM 2193 C C . ARG A 1 279 ? -7.590 21.434 -0.525 1.00 88.56 279 ARG A C 1
ATOM 2195 O O . ARG A 1 279 ? -7.890 22.233 -1.409 1.00 88.56 279 ARG A O 1
ATOM 2202 N N . ASP A 1 280 ? -8.483 20.619 0.019 1.00 87.88 280 ASP A N 1
ATOM 2203 C CA . ASP A 1 280 ? -9.880 20.598 -0.393 1.00 87.88 280 ASP A CA 1
ATOM 2204 C C . ASP A 1 280 ? -10.820 21.005 0.748 1.00 87.88 280 ASP A C 1
ATOM 2206 O O . ASP A 1 280 ? -10.629 20.658 1.915 1.00 87.88 280 ASP A O 1
ATOM 2210 N N . ASN A 1 281 ? -11.851 21.775 0.398 1.00 94.38 281 ASN A N 1
ATOM 2211 C CA . ASN A 1 281 ? -12.761 22.367 1.376 1.00 94.38 281 ASN A CA 1
ATOM 2212 C C . ASN A 1 281 ? -13.629 21.326 2.098 1.00 94.38 281 ASN A C 1
ATOM 2214 O O . ASN A 1 281 ? -14.067 21.587 3.217 1.00 94.38 281 ASN A O 1
ATOM 2218 N N . GLU A 1 282 ? -13.888 20.166 1.486 1.00 97.38 282 GLU A N 1
ATOM 2219 C CA . GLU A 1 282 ? -14.747 19.133 2.076 1.00 97.38 282 GLU A CA 1
ATOM 2220 C C . GLU A 1 282 ? -14.032 18.411 3.222 1.00 97.38 282 GLU A C 1
ATOM 2222 O O . GLU A 1 282 ? -14.594 18.285 4.310 1.00 97.38 282 GLU A O 1
ATOM 2227 N N . ILE A 1 283 ? -12.770 18.015 3.023 1.00 97.31 283 ILE A N 1
ATOM 2228 C CA . ILE A 1 283 ? -11.914 17.437 4.063 1.00 97.31 283 ILE A CA 1
ATOM 2229 C C . ILE A 1 283 ? -11.725 18.448 5.192 1.00 97.31 283 ILE A C 1
ATOM 2231 O O . ILE A 1 283 ? -11.924 18.101 6.356 1.00 97.31 283 ILE A O 1
ATOM 2235 N N . VAL A 1 284 ? -11.419 19.713 4.876 1.00 96.88 284 VAL A N 1
ATOM 2236 C CA . VAL A 1 284 ? -11.264 20.762 5.899 1.00 96.88 284 VAL A CA 1
ATOM 2237 C C . VAL A 1 284 ? -12.554 20.945 6.707 1.00 96.88 284 VAL A C 1
ATOM 2239 O O . VAL A 1 284 ? -12.502 21.029 7.935 1.00 96.88 284 VAL A O 1
ATOM 2242 N N . ALA A 1 285 ? -13.720 20.978 6.058 1.00 97.56 285 ALA A N 1
ATOM 2243 C CA . ALA A 1 285 ? -15.003 21.093 6.748 1.00 97.56 285 ALA A CA 1
ATOM 2244 C C . ALA A 1 285 ? -15.293 19.874 7.641 1.00 97.56 285 ALA A C 1
ATOM 2246 O O . ALA A 1 285 ? -15.697 20.041 8.795 1.00 97.56 285 ALA A O 1
ATOM 2247 N N . ALA A 1 286 ? -15.035 18.659 7.146 1.00 98.00 286 ALA A N 1
ATOM 2248 C CA . ALA A 1 286 ? -15.211 17.426 7.908 1.00 98.00 286 ALA A CA 1
ATOM 2249 C C . ALA A 1 286 ? -14.292 17.382 9.140 1.00 98.00 286 ALA A C 1
ATOM 2251 O O . ALA A 1 286 ? -14.745 17.074 10.244 1.00 98.00 286 ALA A O 1
ATOM 2252 N N . LEU A 1 287 ? -13.022 17.763 8.988 1.00 97.81 287 LEU A N 1
ATOM 2253 C CA . LEU A 1 287 ? -12.078 17.837 10.100 1.00 97.81 287 LEU A CA 1
ATOM 2254 C C . LEU A 1 287 ? -12.482 18.898 11.134 1.00 97.81 287 LEU A C 1
ATOM 2256 O O . LEU A 1 287 ? -12.429 18.620 12.330 1.00 97.81 287 LEU A O 1
ATOM 2260 N N . LYS A 1 288 ? -12.953 20.081 10.710 1.00 97.62 288 LYS A N 1
ATOM 2261 C CA . LYS A 1 288 ? -13.470 21.118 11.628 1.00 97.62 288 LYS A CA 1
ATOM 2262 C C . LYS A 1 288 ? -14.678 20.634 12.428 1.00 97.62 288 LYS A C 1
ATOM 2264 O O . LYS A 1 288 ? -14.790 20.941 13.613 1.00 97.62 288 LYS A O 1
ATOM 2269 N N . ALA A 1 289 ? -15.569 19.859 11.812 1.00 97.50 289 ALA A N 1
ATOM 2270 C CA . ALA A 1 289 ? -16.686 19.249 12.526 1.00 97.50 289 ALA A CA 1
ATOM 2271 C C . ALA A 1 289 ? -16.195 18.236 13.577 1.00 97.50 289 ALA A C 1
ATOM 2273 O O . ALA A 1 289 ? -16.638 18.268 14.725 1.00 97.50 289 ALA A O 1
ATOM 2274 N N . LEU A 1 290 ? -15.232 17.381 13.217 1.00 97.75 290 LEU A N 1
ATOM 2275 C CA . LEU A 1 290 ? -14.665 16.379 14.125 1.00 97.75 290 LEU A CA 1
ATOM 2276 C C . LEU A 1 290 ? -13.796 16.980 15.237 1.00 97.75 290 LEU A C 1
ATOM 2278 O O . LEU A 1 290 ? -13.762 16.425 16.329 1.00 97.75 290 LEU A O 1
ATOM 2282 N N . ALA A 1 291 ? -13.169 18.137 15.028 1.00 96.88 291 ALA A N 1
ATOM 2283 C CA . ALA A 1 291 ? -12.440 18.858 16.075 1.00 96.88 291 ALA A CA 1
ATOM 2284 C C . ALA A 1 291 ? -13.346 19.317 17.242 1.00 96.88 291 ALA A C 1
ATOM 2286 O O . ALA A 1 291 ? -12.852 19.638 18.320 1.00 96.88 291 ALA A O 1
ATOM 2287 N N . ASN A 1 292 ? -14.671 19.293 17.061 1.00 95.12 292 ASN A N 1
ATOM 2288 C CA . ASN A 1 292 ? -15.659 19.610 18.096 1.00 95.12 292 ASN A CA 1
ATOM 2289 C C . ASN A 1 292 ? -16.344 18.365 18.691 1.00 95.12 292 ASN A C 1
ATOM 2291 O O . ASN A 1 292 ? -17.297 18.493 19.459 1.00 95.12 292 ASN A O 1
ATOM 2295 N N . THR A 1 293 ? -15.901 17.151 18.343 1.00 95.81 293 THR A N 1
ATOM 2296 C CA . THR A 1 293 ? -16.480 15.917 18.894 1.00 95.81 293 THR A CA 1
ATOM 2297 C C . THR A 1 293 ? -16.065 15.675 20.349 1.00 95.81 293 THR A C 1
ATOM 2299 O O . THR A 1 293 ? -15.025 16.149 20.817 1.00 95.81 293 THR A O 1
ATOM 2302 N N . THR A 1 294 ? -16.869 14.896 21.077 1.00 94.81 294 THR A N 1
ATOM 2303 C CA . THR A 1 294 ? -16.580 14.506 22.463 1.00 94.81 294 THR A CA 1
ATOM 2304 C C . THR A 1 294 ? -15.492 13.435 22.553 1.00 94.81 294 THR A C 1
ATOM 2306 O O . THR A 1 294 ? -14.759 13.420 23.541 1.00 94.81 294 THR A O 1
ATOM 2309 N N . ASP A 1 295 ? -15.335 12.586 21.528 1.00 95.69 295 ASP A N 1
ATOM 2310 C CA . ASP A 1 295 ? -14.272 11.571 21.474 1.00 95.69 295 ASP A CA 1
ATOM 2311 C C . ASP A 1 295 ? -12.888 12.228 21.370 1.00 95.69 295 ASP A C 1
ATOM 2313 O O . ASP A 1 295 ? -12.553 12.883 20.383 1.00 95.69 295 ASP A O 1
ATOM 2317 N N . GLU A 1 296 ? -12.075 12.067 22.413 1.00 94.88 296 GLU A N 1
ATOM 2318 C CA . GLU A 1 296 ? -10.782 12.740 22.537 1.00 94.88 296 GLU A CA 1
ATOM 2319 C C . GLU A 1 296 ? -9.779 12.335 21.454 1.00 94.88 296 GLU A C 1
ATOM 2321 O O . GLU A 1 296 ? -9.045 13.187 20.946 1.00 94.88 296 GLU A O 1
ATOM 2326 N N . ALA A 1 297 ? -9.752 11.058 21.074 1.00 92.44 297 ALA A N 1
ATOM 2327 C CA . ALA A 1 297 ? -8.807 10.562 20.084 1.00 92.44 297 ALA A CA 1
ATOM 2328 C C . ALA A 1 297 ? -9.183 11.034 18.672 1.00 92.44 297 ALA A C 1
ATOM 2330 O O . ALA A 1 297 ? -8.303 11.486 17.937 1.00 92.44 297 ALA A O 1
ATOM 2331 N N . VAL A 1 298 ? -10.476 11.024 18.317 1.00 95.81 298 VAL A N 1
ATOM 2332 C CA . VAL A 1 298 ? -10.953 11.609 17.050 1.00 95.81 298 VAL A CA 1
ATOM 2333 C C . VAL A 1 298 ? -10.681 13.112 17.018 1.00 95.81 298 VAL A C 1
ATOM 2335 O O . VAL A 1 298 ? -10.128 13.606 16.037 1.00 95.81 298 VAL A O 1
ATOM 2338 N N . ARG A 1 299 ? -11.017 13.836 18.094 1.00 97.56 299 ARG A N 1
ATOM 2339 C CA . ARG A 1 299 ? -10.779 15.281 18.204 1.00 97.56 299 ARG A CA 1
ATOM 2340 C C . ARG A 1 299 ? -9.303 15.619 18.009 1.00 97.56 299 ARG A C 1
ATOM 2342 O O . ARG A 1 299 ? -8.967 16.452 17.176 1.00 97.56 299 ARG A O 1
ATOM 2349 N N . THR A 1 300 ? -8.420 14.935 18.735 1.00 96.94 300 THR A N 1
ATOM 2350 C CA . THR A 1 300 ? -6.968 15.154 18.661 1.00 96.94 300 THR A CA 1
ATOM 2351 C C . THR A 1 300 ? -6.420 14.849 17.269 1.00 96.94 300 THR A C 1
ATOM 2353 O O . THR A 1 300 ? -5.612 15.616 16.744 1.00 96.94 300 THR A O 1
ATOM 2356 N N . GLY A 1 301 ? -6.859 13.745 16.654 1.00 96.19 301 GLY A N 1
ATOM 2357 C CA . GLY A 1 301 ? -6.477 13.395 15.288 1.00 96.19 301 GLY A CA 1
ATOM 2358 C C . GLY A 1 301 ? -6.910 14.459 14.280 1.00 96.19 301 GLY A C 1
ATOM 2359 O O . GLY A 1 301 ? -6.103 14.872 13.448 1.00 96.19 301 GLY A O 1
ATOM 2360 N N . ALA A 1 302 ? -8.153 14.939 14.391 1.00 97.62 302 ALA A N 1
ATOM 2361 C CA . ALA A 1 302 ? -8.711 15.955 13.507 1.00 97.62 302 ALA A CA 1
ATOM 2362 C C . ALA A 1 302 ? -7.984 17.303 13.626 1.00 97.62 302 ALA A C 1
ATOM 2364 O O . ALA A 1 302 ? -7.625 17.888 12.605 1.00 97.62 302 ALA A O 1
ATOM 2365 N N . THR A 1 303 ? -7.699 17.763 14.849 1.00 97.88 303 THR A N 1
ATOM 2366 C CA . THR A 1 303 ? -6.940 19.002 15.083 1.00 97.88 303 THR A CA 1
ATOM 2367 C C . THR A 1 303 ? -5.547 18.932 14.458 1.00 97.88 303 THR A C 1
ATOM 2369 O O . THR A 1 303 ? -5.164 19.832 13.716 1.00 97.88 303 THR A O 1
ATOM 2372 N N . LYS A 1 304 ? -4.812 17.830 14.661 1.00 97.25 304 LYS A N 1
ATOM 2373 C CA . LYS A 1 304 ? -3.480 17.648 14.056 1.00 97.25 304 LYS A CA 1
ATOM 2374 C C . LYS A 1 304 ? -3.527 17.640 12.526 1.00 97.25 304 LYS A C 1
ATOM 2376 O O . LYS A 1 304 ? -2.675 18.246 11.881 1.00 97.25 304 LYS A O 1
ATOM 2381 N N . ALA A 1 305 ? -4.515 16.962 11.941 1.00 96.94 305 ALA A N 1
ATOM 2382 C CA . ALA A 1 305 ? -4.697 16.924 10.491 1.00 96.94 305 ALA A CA 1
ATOM 2383 C C . ALA A 1 305 ? -5.036 18.312 9.905 1.00 96.94 305 ALA A C 1
ATOM 2385 O O . ALA A 1 305 ? -4.535 18.660 8.832 1.00 96.94 305 ALA A O 1
ATOM 2386 N N . LEU A 1 306 ? -5.825 19.132 10.615 1.00 96.69 306 LEU A N 1
ATOM 2387 C CA . LEU A 1 306 ? -6.099 20.524 10.226 1.00 96.69 306 LEU A CA 1
ATOM 2388 C C . LEU A 1 306 ? -4.826 21.361 10.204 1.00 96.69 306 LEU A C 1
ATOM 2390 O O . LEU A 1 306 ? -4.526 21.969 9.182 1.00 96.69 306 LEU A O 1
ATOM 2394 N N . GLU A 1 307 ? -4.040 21.329 11.281 1.00 96.12 307 GLU A N 1
ATOM 2395 C CA . GLU A 1 307 ? -2.780 22.075 11.360 1.00 96.12 307 GLU A CA 1
ATOM 2396 C C . GLU A 1 307 ? -1.816 21.703 10.227 1.00 96.12 307 GLU A C 1
ATOM 2398 O O . GLU A 1 307 ? -1.058 22.539 9.738 1.00 96.12 307 GLU A O 1
ATOM 2403 N N . ILE A 1 308 ? -1.789 20.429 9.831 1.00 94.50 308 ILE A N 1
ATOM 2404 C CA . ILE A 1 308 ? -0.959 19.946 8.722 1.00 94.50 308 ILE A CA 1
ATOM 2405 C C . ILE A 1 308 ? -1.490 20.470 7.388 1.00 94.50 308 ILE A C 1
ATOM 2407 O O . ILE A 1 308 ? -0.703 20.942 6.568 1.00 94.50 308 ILE A O 1
ATOM 2411 N N . THR A 1 309 ? -2.806 20.442 7.186 1.00 93.06 309 THR A N 1
ATOM 2412 C CA . THR A 1 309 ? -3.440 20.957 5.967 1.00 93.06 309 THR A CA 1
ATOM 2413 C C . THR A 1 309 ? -3.210 22.462 5.813 1.00 93.06 309 THR A C 1
ATOM 2415 O O . THR A 1 309 ? -2.803 22.910 4.744 1.00 93.06 309 THR A O 1
ATOM 2418 N N . GLU A 1 310 ? -3.378 23.238 6.884 1.00 92.50 310 GLU A N 1
ATOM 2419 C CA . GLU A 1 310 ? -3.185 24.695 6.894 1.00 92.50 310 GLU A CA 1
ATOM 2420 C C . GLU A 1 310 ? -1.726 25.086 6.635 1.00 92.50 310 GLU A C 1
ATOM 2422 O O . GLU A 1 310 ? -1.461 25.968 5.822 1.00 92.50 310 GLU A O 1
ATOM 2427 N N . ARG A 1 311 ? -0.762 24.386 7.252 1.00 92.56 311 ARG A N 1
ATOM 2428 C CA . ARG A 1 311 ? 0.678 24.623 7.022 1.00 92.56 311 ARG A CA 1
ATOM 2429 C C . ARG A 1 311 ? 1.130 24.351 5.589 1.00 92.56 311 ARG A C 1
ATOM 2431 O O . ARG A 1 311 ? 2.172 24.855 5.183 1.00 92.56 311 ARG A O 1
ATOM 2438 N N . ASN A 1 312 ? 0.391 23.520 4.861 1.00 87.81 312 ASN A N 1
ATOM 2439 C CA . ASN A 1 312 ? 0.720 23.103 3.504 1.00 87.81 312 ASN A CA 1
ATOM 2440 C C . ASN A 1 312 ? -0.269 23.652 2.470 1.00 87.81 312 ASN A C 1
ATOM 2442 O O . ASN A 1 312 ? -0.250 23.147 1.350 1.00 87.81 312 ASN A O 1
ATOM 2446 N N . SER A 1 313 ? -1.130 24.620 2.814 1.00 78.94 313 SER A N 1
ATOM 2447 C CA . SER A 1 313 ? -2.074 25.271 1.886 1.00 78.94 313 SER A CA 1
ATOM 2448 C C . SER A 1 313 ? -1.427 26.397 1.087 1.00 78.94 313 SER A C 1
ATOM 2450 O O . SER A 1 313 ? -0.540 27.084 1.634 1.00 78.94 313 SER A O 1
#

pLDDT: mean 89.56, std 11.47, range [43.19, 98.62]

Secondary structure (DSSP, 8-state):
-B-S----S---TTPPPEEEEEEESSSPPHHHHHHHHHHHHHHHHH-SS-EEEEEEEHHHHHH--TTTHHHHHHHHHHHHHH----SS---TTTSPPPPHHHHHHHHHHHHHHHHHTTS--S---SS-SS-B-SSPPPS-TTSTTTTTT-S-SSTTSPP-SHHHHHHHHHHHHHHHHHHH-----BHHHHHHHHHHH-TT-HHHHHHHHHIIIIIIITTTPPP-SHHHHHHHHHHHHHHHHHHHHHHHHHHHHHHHHHHH--HHHHHHHHHHTTTB----HHHHHHHHHHTT-S-HHHHHHHHHHHHHHHHT-

Radius of gyration: 20.1 Å; chains: 1; bounding box: 44×51×53 Å

Sequence (313 aa):
YSDGTAVGHNLSPNSSDVDLFVIFRGTVKQAEHATFHSIITECQLNSPIQVDAHAYSEDDLLHQPRPKATQTSFLNALIQVASVHVYGDDIRALLPLVPFSRYVLDVIESGVFHLSIPRPRQHIAYPLVTPLVPPLAYPNPAGEFYGYDIVPARPDAPHGTRVLVAITAWIATLILALETGRYAGQKSQCMRLCKEYLPNNKRTQLVTTIYDTCKGKWGYELPNDAADRELLRNLCHDTLSLENEYLQLCRNYILAQLHQGGTAEKQQATHILQSVAYRDNEIVAALKALANTTDEAVRTGATKALEITERNS

Foldseek 3Di:
DAQLCQDDPDLALQFGAAEAEAEDEAADDPVNVVVVVVVLVVCCVPPSGHHDYDYHYPCCQQVVDPPNNLVSLLVLLLCQPPDDDDDDDDCNVRGDDRPLLSNLLVLLLQLLLLVCQLADDPDRDPVPPQAAEPPDDQSACPDLLSSCQVDASDPPGHTFNSSVLSNLLSLLQNCLCVVPVDHDNHSNRSLVSCCVPPVPPVSSVLSNCSCCCRCVVVVRHQDDDPVSSVVSSVSSVVVSVSSNVSVVSLVVSLLCCLVPNDPVSLLSSLSSLLRHAYLDPSLLVSLVVQCPDPPPSSVVSSVSSNVSNVVVD